Protein AF-A0A6G0VNY7-F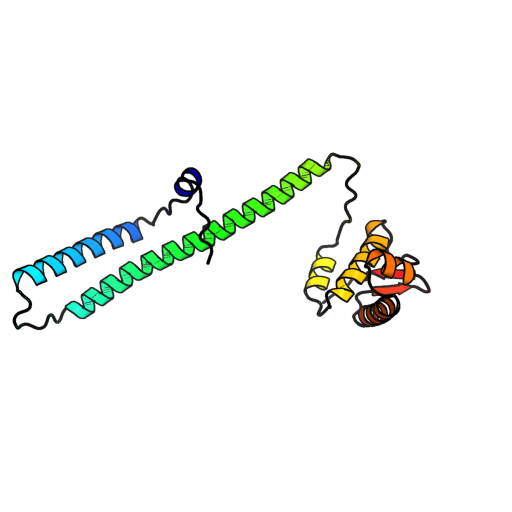1 (afdb_monomer_lite)

Foldseek 3Di:
DDDDDDDPVVVVVLDDPQDPLLVVLVVVLVVLVVVVVVVCVVPVPPDDDPPCVVVNVVSSVVSVVVRVVSVVVSVVVVVVVVVVVVVVVVVVVVVVVVPDPPDQDQDDDPVLVVLVVPDPDDPLLVLLLVQQSCVASSVPHQKDQDDLVNSCVRRVDDSVVSVVSVVVCVVVVQWDDDPNIIGGRPPSDD

Organism: Aphis craccivora (NCBI:txid307492)

Secondary structure (DSSP, 8-state):
-------HHHHHHT-----HHHHHHHHHHHHHHHHHHHHHHHHTT-S---TTHHHHHHHHHHHHHHHHHHHHHHHHHHHHHHHHHHHHHHHHHHHHHTTSTT----PPPHHHHHHHHHS---HHHHHHHHHHHHHTGGGT-SEE---HHHHHHHH---HHHHHHHHHHHHHTTSEEEETTEEEE-S----

Radius of gyration: 31.09 Å; chains: 1; bounding box: 75×42×67 Å

InterPro domains:
  IPR006497 Bacteriophage lambda, Replication protein O, N-terminal [PF04492] (102-189)
  IPR006497 Bacteriophage lambda, Replication protein O, N-terminal [TIGR01610] (102-188)
  IPR036388 Winged helix-like DNA-binding domain superfamily [G3DSA:1.10.10.10] (98-190)
  IPR057872 Derepression protein [PF25738] (8-71)

Structure (mmCIF, N/CA/C/O backbone):
data_AF-A0A6G0VNY7-F1
#
_entry.id   AF-A0A6G0VNY7-F1
#
loop_
_atom_site.group_PDB
_atom_site.id
_atom_site.type_symbol
_atom_site.label_atom_id
_atom_site.label_alt_id
_atom_site.label_comp_id
_atom_site.label_asym_id
_atom_site.label_entity_id
_atom_site.label_seq_id
_atom_site.pdbx_PDB_ins_code
_atom_site.Cartn_x
_atom_site.Cartn_y
_atom_site.Cartn_z
_atom_site.occupancy
_atom_site.B_iso_or_equiv
_atom_site.auth_seq_id
_atom_site.auth_comp_id
_atom_site.auth_asym_id
_atom_site.auth_atom_id
_atom_site.pdbx_PDB_model_num
ATOM 1 N N . MET A 1 1 ? 7.487 0.099 -26.359 1.00 30.59 1 MET A N 1
ATOM 2 C CA . MET A 1 1 ? 8.623 0.805 -25.734 1.00 30.59 1 MET A CA 1
ATOM 3 C C . MET A 1 1 ? 8.512 2.270 -26.134 1.00 30.59 1 MET A C 1
ATOM 5 O O . MET A 1 1 ? 8.585 2.556 -27.319 1.00 30.59 1 MET A O 1
ATOM 9 N N . ARG A 1 2 ? 8.161 3.166 -25.203 1.00 25.05 2 ARG A N 1
ATOM 10 C CA . ARG A 1 2 ? 8.041 4.608 -25.475 1.00 25.05 2 ARG A CA 1
ATOM 11 C C . ARG A 1 2 ? 9.304 5.257 -24.921 1.00 25.05 2 ARG A C 1
ATOM 13 O O . ARG A 1 2 ? 9.465 5.292 -23.708 1.00 25.05 2 ARG A O 1
ATOM 20 N N . ILE A 1 3 ? 10.205 5.687 -25.797 1.00 30.31 3 ILE A N 1
ATOM 21 C CA . ILE A 1 3 ? 11.336 6.519 -25.388 1.00 30.31 3 ILE A CA 1
ATOM 22 C C . ILE A 1 3 ? 10.741 7.898 -25.115 1.00 30.31 3 ILE A C 1
ATOM 24 O O . ILE A 1 3 ? 10.117 8.496 -25.989 1.00 30.31 3 ILE A O 1
ATOM 28 N N . VAL A 1 4 ? 10.818 8.331 -23.861 1.00 38.50 4 VAL A N 1
ATOM 29 C CA . VAL A 1 4 ? 10.380 9.662 -23.447 1.00 38.50 4 VAL A CA 1
ATOM 30 C C . VAL A 1 4 ? 11.555 10.588 -23.733 1.00 38.50 4 VAL A C 1
ATOM 32 O O . VAL A 1 4 ? 12.607 10.443 -23.115 1.00 38.50 4 VAL A O 1
ATOM 35 N N . ASP A 1 5 ? 11.414 11.490 -24.703 1.00 42.12 5 ASP A N 1
ATOM 36 C CA . ASP A 1 5 ? 12.473 12.442 -25.033 1.00 42.12 5 ASP A CA 1
ATOM 37 C C . ASP A 1 5 ? 12.649 13.447 -23.890 1.00 42.12 5 ASP A C 1
ATOM 39 O O . ASP A 1 5 ? 11.879 14.391 -23.715 1.00 42.12 5 ASP A O 1
ATOM 43 N N . ILE A 1 6 ? 13.670 13.202 -23.073 1.00 48.94 6 ILE A N 1
ATOM 44 C CA . ILE A 1 6 ? 14.083 14.074 -21.973 1.00 48.94 6 ILE A CA 1
ATOM 45 C C . ILE A 1 6 ? 14.737 15.347 -22.538 1.00 48.94 6 ILE A C 1
ATOM 47 O O . ILE A 1 6 ? 15.518 15.281 -23.494 1.00 48.94 6 ILE A O 1
ATOM 51 N N . SER A 1 7 ? 14.438 16.505 -21.939 1.00 47.91 7 SER A N 1
ATOM 52 C CA . SER A 1 7 ? 14.952 17.812 -22.382 1.00 47.91 7 SER A CA 1
ATOM 53 C C . SER A 1 7 ? 16.482 17.921 -22.275 1.00 47.91 7 SER A C 1
ATOM 55 O O . SER A 1 7 ? 17.113 17.279 -21.434 1.00 47.91 7 SER A O 1
ATOM 57 N N . SER A 1 8 ? 17.097 18.772 -23.102 1.00 45.66 8 SER A N 1
ATOM 58 C CA . SER A 1 8 ? 18.556 18.968 -23.188 1.00 45.66 8 SER A CA 1
ATOM 59 C C . SER A 1 8 ? 19.206 19.332 -21.845 1.00 45.66 8 SER A C 1
ATOM 61 O O . SER A 1 8 ? 20.283 18.835 -21.535 1.00 45.66 8 SER A O 1
ATOM 63 N N . ALA A 1 9 ? 18.519 20.121 -21.012 1.00 44.41 9 ALA A N 1
ATOM 64 C CA . ALA A 1 9 ? 18.993 20.511 -19.682 1.00 44.41 9 ALA A CA 1
ATOM 65 C C . ALA A 1 9 ? 18.963 19.349 -18.667 1.00 44.41 9 ALA A C 1
ATOM 67 O O . ALA A 1 9 ? 19.799 19.275 -17.769 1.00 44.41 9 ALA A O 1
ATOM 68 N N . GLN A 1 10 ? 18.023 18.406 -18.814 1.00 45.00 10 GLN A N 1
ATOM 69 C CA . GLN A 1 10 ? 17.999 17.179 -18.010 1.00 45.00 10 GLN A CA 1
ATOM 70 C C . GLN A 1 10 ? 19.068 16.190 -18.483 1.00 45.00 10 GLN A C 1
ATOM 72 O O . GLN A 1 10 ? 19.701 15.552 -17.649 1.00 45.00 10 GLN A O 1
ATOM 77 N N . LYS A 1 11 ? 19.335 16.120 -19.794 1.00 44.84 11 LYS A N 1
ATOM 78 C CA . LYS A 1 11 ? 20.448 15.333 -20.356 1.00 44.84 11 LYS A CA 1
ATOM 79 C C . LYS A 1 11 ? 21.817 15.802 -19.846 1.00 44.84 11 LYS A C 1
ATOM 81 O O . LYS A 1 11 ? 22.689 14.974 -19.622 1.00 44.84 11 LYS A O 1
ATOM 86 N N . GLU A 1 12 ? 22.003 17.103 -19.622 1.00 44.25 12 GLU A N 1
ATOM 87 C CA . GLU A 1 12 ? 23.260 17.668 -19.104 1.00 44.25 12 GLU A CA 1
ATOM 88 C C . GLU A 1 12 ? 23.493 17.352 -17.616 1.00 44.25 12 GLU A C 1
ATOM 90 O O . GLU A 1 12 ? 24.624 17.115 -17.200 1.00 44.25 12 GLU A O 1
ATOM 95 N N . LYS A 1 13 ? 22.413 17.271 -16.825 1.00 48.50 13 LYS A N 1
ATOM 96 C CA . LYS A 1 13 ? 22.449 16.923 -15.394 1.00 48.50 13 LYS A CA 1
ATOM 97 C C . LYS A 1 13 ? 22.624 15.418 -15.135 1.00 48.50 13 LYS A C 1
ATOM 99 O O . LYS A 1 13 ? 22.973 15.028 -14.027 1.00 48.50 13 LYS A O 1
ATOM 104 N N . ILE A 1 14 ? 22.368 14.587 -16.147 1.00 48.47 14 ILE A N 1
ATOM 105 C CA . ILE A 1 14 ? 22.451 13.117 -16.114 1.00 48.47 14 ILE A CA 1
ATOM 106 C C . ILE A 1 14 ? 23.609 12.662 -17.021 1.00 48.47 14 ILE A C 1
ATOM 108 O O . ILE A 1 14 ? 23.489 11.717 -17.795 1.00 48.47 14 ILE A O 1
ATOM 112 N N . ARG A 1 15 ? 24.744 13.369 -16.995 1.00 50.81 15 ARG A N 1
ATOM 113 C CA . ARG A 1 15 ? 25.960 12.855 -17.633 1.00 50.81 15 ARG A CA 1
ATOM 114 C C . ARG A 1 15 ? 26.550 11.772 -16.725 1.00 50.81 15 ARG A C 1
ATOM 116 O O . ARG A 1 15 ? 26.881 12.098 -15.588 1.00 50.81 15 ARG A O 1
ATOM 123 N N . PRO A 1 16 ? 26.691 10.516 -17.182 1.00 56.28 16 PRO A N 1
ATOM 124 C CA . PRO A 1 16 ? 27.427 9.520 -16.421 1.00 56.28 16 PRO A CA 1
ATOM 125 C C . PRO A 1 16 ? 28.902 9.933 -16.396 1.00 56.28 16 PRO A C 1
ATOM 127 O O . PRO A 1 16 ? 29.568 9.972 -17.435 1.00 56.28 16 PRO A O 1
ATOM 130 N N . GLU A 1 17 ? 29.409 10.284 -15.218 1.00 60.91 17 GLU A N 1
ATOM 131 C CA . GLU A 1 17 ? 30.847 10.386 -14.989 1.00 60.91 17 GLU A CA 1
ATOM 132 C C . GLU A 1 17 ? 31.378 8.957 -14.855 1.00 60.91 17 GLU A C 1
ATOM 134 O O . GLU A 1 17 ? 31.232 8.314 -13.818 1.00 60.91 17 GLU A O 1
ATOM 139 N N . ILE A 1 18 ? 31.924 8.423 -15.950 1.00 65.00 18 ILE A N 1
ATOM 140 C CA . ILE A 1 18 ? 32.607 7.127 -15.939 1.00 65.00 18 ILE A CA 1
ATOM 141 C C . ILE A 1 18 ? 33.826 7.202 -15.012 1.00 65.00 18 ILE A C 1
ATOM 143 O O . ILE A 1 18 ? 34.561 8.194 -15.033 1.00 65.00 18 ILE A O 1
ATOM 147 N N . SER A 1 19 ? 34.066 6.163 -14.212 1.00 73.12 19 SER A N 1
ATOM 148 C CA . SER A 1 19 ? 35.250 6.088 -13.358 1.00 73.12 19 SER A CA 1
ATOM 149 C C . SER A 1 19 ? 36.528 6.272 -14.170 1.00 73.12 19 SER A C 1
ATOM 151 O O . SER A 1 19 ? 36.642 5.828 -15.316 1.00 73.12 19 SER A O 1
ATOM 153 N N . TYR A 1 20 ? 37.528 6.882 -13.537 1.00 69.44 20 TYR A N 1
ATOM 154 C CA . TYR A 1 20 ? 38.872 7.033 -14.087 1.00 69.44 20 TYR A CA 1
ATOM 155 C C . TYR A 1 20 ? 39.458 5.698 -14.591 1.00 69.44 20 TYR A C 1
ATOM 157 O O . TYR A 1 20 ? 40.106 5.647 -15.639 1.00 69.44 20 TYR A O 1
ATOM 165 N N . GLU A 1 21 ? 39.175 4.600 -13.886 1.00 71.31 21 GLU A N 1
ATOM 166 C CA . GLU A 1 21 ? 39.605 3.248 -14.261 1.00 71.31 21 GLU A CA 1
ATOM 167 C C . GLU A 1 21 ? 38.939 2.781 -15.567 1.00 71.31 21 GLU A C 1
ATOM 169 O O . GLU A 1 21 ? 39.607 2.317 -16.491 1.00 71.31 21 GLU A O 1
ATOM 174 N N . SER A 1 22 ? 37.629 2.985 -15.694 1.00 71.94 22 SER A N 1
ATOM 175 C CA . SER A 1 22 ? 36.862 2.647 -16.899 1.00 71.94 22 SER A CA 1
ATOM 176 C C . SER A 1 22 ? 37.205 3.540 -18.088 1.00 71.94 22 SER A C 1
ATOM 178 O O . SER A 1 22 ? 37.283 3.067 -19.223 1.00 71.94 22 SER A O 1
ATOM 180 N N . HIS A 1 23 ? 37.511 4.813 -17.841 1.00 70.94 23 HIS A N 1
ATOM 181 C CA . HIS A 1 23 ? 38.044 5.720 -18.855 1.00 70.94 23 HIS A CA 1
ATOM 182 C C . HIS A 1 23 ? 39.408 5.248 -19.384 1.00 70.94 23 HIS A C 1
ATOM 184 O O . HIS A 1 23 ? 39.638 5.216 -20.594 1.00 70.94 23 HIS A O 1
ATOM 190 N N . THR A 1 24 ? 40.291 4.796 -18.493 1.00 72.69 24 THR A N 1
ATOM 191 C CA . THR A 1 24 ? 41.604 4.248 -18.864 1.00 72.69 24 THR A CA 1
ATOM 192 C C . THR A 1 24 ? 41.464 2.944 -19.658 1.00 72.69 24 THR A C 1
ATOM 194 O O . THR A 1 24 ? 42.171 2.734 -20.646 1.00 72.69 24 THR A O 1
ATOM 197 N N . ARG A 1 25 ? 40.511 2.082 -19.289 1.00 76.38 25 ARG A N 1
ATOM 198 C CA . ARG A 1 25 ? 40.161 0.860 -20.038 1.00 76.38 25 ARG A CA 1
ATOM 199 C C . ARG A 1 25 ? 39.645 1.163 -21.444 1.00 76.38 25 ARG A C 1
ATOM 201 O O . ARG A 1 25 ? 40.107 0.533 -22.390 1.00 76.38 25 ARG A O 1
ATOM 208 N N . LEU A 1 26 ? 38.789 2.176 -21.610 1.00 74.69 26 LEU A N 1
ATOM 209 C CA . LEU A 1 26 ? 38.321 2.630 -22.929 1.00 74.69 26 LEU A CA 1
ATOM 210 C C . LEU A 1 26 ? 39.472 3.072 -23.833 1.00 74.69 26 LEU A C 1
ATOM 212 O O . LEU A 1 26 ? 39.552 2.636 -24.980 1.00 74.69 26 LEU A O 1
ATOM 216 N N . ILE A 1 27 ? 40.385 3.899 -23.318 1.00 75.56 27 ILE A N 1
ATOM 217 C CA . ILE A 1 27 ? 41.545 4.379 -24.084 1.00 75.56 27 ILE A CA 1
ATOM 218 C C . ILE A 1 27 ? 42.414 3.201 -24.546 1.00 75.56 27 ILE A C 1
ATOM 220 O O . ILE A 1 27 ? 42.834 3.153 -25.703 1.00 75.56 27 ILE A O 1
ATOM 224 N N . ARG A 1 28 ? 42.653 2.219 -23.668 1.00 77.50 28 ARG A N 1
ATOM 225 C CA . ARG A 1 28 ? 43.434 1.020 -24.007 1.00 77.50 28 ARG A CA 1
ATOM 226 C C . ARG A 1 28 ? 42.725 0.146 -25.038 1.00 77.50 28 ARG A C 1
ATOM 228 O O . ARG A 1 28 ? 43.356 -0.250 -26.014 1.00 77.50 28 ARG A O 1
ATOM 235 N N . ALA A 1 29 ? 41.426 -0.100 -24.872 1.00 78.56 29 ALA A N 1
ATOM 236 C CA . ALA A 1 29 ? 40.630 -0.864 -25.829 1.00 78.56 29 ALA A CA 1
ATOM 237 C C . ALA A 1 29 ? 40.633 -0.215 -27.224 1.00 78.56 29 ALA A C 1
ATOM 239 O O . ALA A 1 29 ? 40.796 -0.907 -28.230 1.00 78.56 29 ALA A O 1
ATOM 240 N N . MET A 1 30 ? 40.538 1.118 -27.289 1.00 76.00 30 MET A N 1
ATOM 241 C CA . MET A 1 30 ? 40.643 1.876 -28.540 1.00 76.00 30 MET A CA 1
ATOM 242 C C . MET A 1 30 ? 42.019 1.731 -29.199 1.00 76.00 30 MET A C 1
ATOM 244 O O . MET A 1 30 ? 42.094 1.519 -30.409 1.00 76.00 30 MET A O 1
ATOM 248 N N . ALA A 1 31 ? 43.102 1.812 -28.423 1.00 79.06 31 ALA A N 1
ATOM 249 C CA . ALA A 1 31 ? 44.456 1.643 -28.945 1.00 79.06 31 ALA A CA 1
ATOM 250 C C . ALA A 1 31 ? 44.670 0.231 -29.516 1.00 79.06 31 ALA A C 1
ATOM 252 O O . ALA A 1 31 ? 45.156 0.083 -30.636 1.00 79.06 31 ALA A O 1
ATOM 253 N N . VAL A 1 32 ? 44.249 -0.805 -28.785 1.00 79.94 32 VAL A N 1
ATOM 254 C CA . VAL A 1 32 ? 44.355 -2.210 -29.213 1.00 79.94 32 VAL A CA 1
ATOM 255 C C . VAL A 1 32 ? 43.542 -2.469 -30.485 1.00 79.94 32 VAL A C 1
ATOM 257 O O . VAL A 1 32 ? 44.054 -3.083 -31.419 1.00 79.94 32 VAL A O 1
ATOM 260 N N . ALA A 1 33 ? 42.314 -1.951 -30.570 1.00 79.31 33 ALA A N 1
ATOM 261 C CA . ALA A 1 33 ? 41.500 -2.051 -31.782 1.00 79.31 33 ALA A CA 1
ATOM 262 C C . ALA A 1 33 ? 42.165 -1.360 -32.991 1.00 79.31 33 ALA A C 1
ATOM 264 O O . ALA A 1 33 ? 42.129 -1.895 -34.100 1.00 79.31 33 ALA A O 1
ATOM 265 N N . GLY A 1 34 ? 42.819 -0.213 -32.773 1.00 79.56 34 GLY A N 1
ATOM 266 C CA . GLY A 1 34 ? 43.603 0.487 -33.795 1.00 79.56 34 GLY A CA 1
ATOM 267 C C . GLY A 1 34 ? 44.793 -0.334 -34.300 1.00 79.56 34 GLY A C 1
ATOM 268 O O . GLY A 1 34 ? 44.963 -0.482 -35.509 1.00 79.56 34 GLY A O 1
ATOM 269 N N . TYR A 1 35 ? 45.559 -0.948 -33.395 1.00 79.81 35 TYR A N 1
ATOM 270 C CA . TYR A 1 35 ? 46.674 -1.826 -33.767 1.00 79.81 35 TYR A CA 1
ATOM 271 C C . TYR A 1 35 ? 46.221 -3.053 -34.562 1.00 79.81 35 TYR A C 1
ATOM 273 O O . TYR A 1 35 ? 46.867 -3.418 -35.544 1.00 79.81 35 TYR A O 1
ATOM 281 N N . ILE A 1 36 ? 45.098 -3.669 -34.178 1.00 77.50 36 ILE A N 1
ATOM 282 C CA . ILE A 1 36 ? 44.506 -4.788 -34.925 1.00 77.50 36 ILE A CA 1
ATOM 283 C C . ILE A 1 36 ? 44.141 -4.339 -36.345 1.00 77.50 36 ILE A C 1
ATOM 285 O O . ILE A 1 36 ? 44.482 -5.019 -37.311 1.00 77.50 36 ILE A O 1
ATOM 289 N N . TYR A 1 37 ? 43.496 -3.179 -36.488 1.00 78.75 37 TYR A N 1
ATOM 290 C CA . TYR A 1 37 ? 43.098 -2.634 -37.787 1.00 78.75 37 TYR A CA 1
ATOM 291 C C . TYR A 1 37 ? 44.299 -2.334 -38.699 1.00 78.75 37 TYR A C 1
ATOM 293 O O . TYR A 1 37 ? 44.298 -2.713 -39.872 1.00 78.75 37 TYR A O 1
ATOM 301 N N . GLU A 1 38 ? 45.352 -1.706 -38.170 1.00 80.12 38 GLU A N 1
ATOM 302 C CA . GLU A 1 38 ? 46.587 -1.444 -38.920 1.00 80.12 38 GLU A CA 1
ATOM 303 C C . GLU A 1 38 ? 47.295 -2.735 -39.340 1.00 80.12 38 GLU A C 1
ATOM 305 O O . GLU A 1 38 ? 47.766 -2.846 -40.474 1.00 80.12 38 GLU A O 1
ATOM 310 N N . HIS A 1 39 ? 47.344 -3.725 -38.447 1.00 74.94 39 HIS A N 1
ATOM 311 C CA . HIS A 1 39 ? 47.961 -5.017 -38.722 1.00 74.94 39 HIS A CA 1
ATOM 312 C C . HIS A 1 39 ? 47.216 -5.779 -39.829 1.00 74.94 39 HIS A C 1
ATOM 314 O O . HIS A 1 39 ? 47.848 -6.284 -40.760 1.00 74.94 39 HIS A O 1
ATOM 320 N N . ILE A 1 40 ? 45.879 -5.788 -39.783 1.00 75.75 40 ILE A N 1
ATOM 321 C CA . ILE A 1 40 ? 45.021 -6.379 -40.821 1.00 75.75 40 ILE A CA 1
ATOM 322 C C . ILE A 1 40 ? 45.231 -5.676 -42.170 1.00 75.75 40 ILE A C 1
ATOM 324 O O . ILE A 1 40 ? 45.445 -6.342 -43.182 1.00 75.75 40 ILE A O 1
ATOM 328 N N . ASN A 1 41 ? 45.243 -4.339 -42.191 1.00 76.94 41 ASN A N 1
ATOM 329 C CA . ASN A 1 41 ? 45.422 -3.565 -43.424 1.00 76.94 41 ASN A CA 1
ATOM 330 C C . ASN A 1 41 ? 46.806 -3.732 -44.064 1.00 76.94 41 ASN A C 1
ATOM 332 O O . ASN A 1 41 ? 46.935 -3.617 -45.280 1.00 76.94 41 ASN A O 1
ATOM 336 N N . LYS A 1 42 ? 47.848 -3.976 -43.264 1.00 76.62 42 LYS A N 1
ATOM 337 C CA . LYS A 1 42 ? 49.229 -4.093 -43.753 1.00 76.62 42 LYS A CA 1
ATOM 338 C C . LYS A 1 42 ? 49.558 -5.472 -44.330 1.00 76.62 42 LYS A C 1
ATOM 340 O O . LYS A 1 42 ? 50.449 -5.568 -45.171 1.00 76.62 42 LYS A O 1
ATOM 345 N N . HIS A 1 43 ? 48.871 -6.522 -43.879 1.00 69.44 43 HIS A N 1
ATOM 346 C CA . HIS A 1 43 ? 49.221 -7.913 -44.191 1.00 69.44 43 HIS A CA 1
ATOM 347 C C . HIS A 1 43 ? 48.138 -8.686 -44.970 1.00 69.44 43 HIS A C 1
ATOM 349 O O . HIS A 1 43 ? 48.310 -9.878 -45.212 1.00 69.44 43 HIS A O 1
ATOM 355 N N . SER A 1 44 ? 47.039 -8.034 -45.378 1.00 61.19 44 SER A N 1
ATOM 356 C CA . SER A 1 44 ? 45.952 -8.581 -46.224 1.00 61.19 44 SER A CA 1
ATOM 357 C C . SER A 1 44 ? 45.376 -9.943 -45.795 1.00 61.19 44 SER A C 1
ATOM 359 O O . SER A 1 44 ? 44.705 -10.601 -46.585 1.00 61.19 44 SER A O 1
ATOM 361 N N . CYS A 1 45 ? 45.601 -10.372 -44.549 1.00 58.16 45 CYS A N 1
ATOM 362 C CA . CYS A 1 45 ? 45.213 -11.687 -44.028 1.00 58.16 45 CYS A CA 1
ATOM 363 C C . CYS A 1 45 ? 45.691 -12.885 -44.880 1.00 58.16 45 CYS A C 1
ATOM 365 O O . CYS A 1 45 ? 45.093 -13.960 -44.806 1.00 58.16 45 CYS A O 1
ATOM 367 N N . GLU A 1 46 ? 46.753 -12.741 -45.679 1.00 54.75 46 GLU A N 1
ATOM 368 C CA . GLU A 1 46 ? 47.276 -13.857 -46.467 1.00 54.75 46 GLU A CA 1
ATOM 369 C C . GLU A 1 46 ? 48.241 -14.706 -45.618 1.00 54.75 46 GLU A C 1
ATOM 371 O O . GLU A 1 46 ? 49.408 -14.385 -45.421 1.00 54.75 46 GLU A O 1
ATOM 376 N N . HIS A 1 47 ? 47.701 -15.836 -45.150 1.00 53.72 47 HIS A N 1
ATOM 377 C CA . HIS A 1 47 ? 48.385 -17.089 -44.802 1.00 53.72 47 HIS A CA 1
ATOM 378 C C . HIS A 1 47 ? 49.040 -17.338 -43.429 1.00 53.72 47 HIS A C 1
ATOM 380 O O . HIS A 1 47 ? 49.483 -18.471 -43.231 1.00 53.72 47 HIS A O 1
ATOM 386 N N . GLU A 1 48 ? 48.997 -16.440 -42.438 1.00 57.66 48 GLU A N 1
ATOM 387 C CA . GLU A 1 48 ? 49.406 -16.802 -41.062 1.00 57.66 48 GLU A CA 1
ATOM 388 C C . GLU A 1 48 ? 48.257 -16.687 -40.038 1.00 57.66 48 GLU A C 1
ATOM 390 O O . GLU A 1 48 ? 47.652 -15.620 -39.902 1.00 57.66 48 GLU A O 1
ATOM 395 N N . PRO A 1 49 ? 47.916 -17.776 -39.311 1.00 61.28 49 PRO A N 1
ATOM 396 C CA . PRO A 1 49 ? 46.891 -17.734 -38.273 1.00 61.28 49 PRO A CA 1
ATOM 397 C C . PRO A 1 49 ? 47.369 -16.844 -37.126 1.00 61.28 49 PRO A C 1
ATOM 399 O O . PRO A 1 49 ? 48.465 -17.050 -36.620 1.00 61.28 49 PRO A O 1
ATOM 402 N N . MET A 1 50 ? 46.546 -15.879 -36.701 1.00 66.75 50 MET A N 1
ATOM 403 C CA . MET A 1 50 ? 46.853 -14.967 -35.591 1.00 66.75 50 MET A CA 1
ATOM 404 C C . MET A 1 50 ? 46.575 -15.666 -34.247 1.00 66.75 50 MET A C 1
ATOM 406 O O . MET A 1 50 ? 45.428 -15.662 -33.792 1.00 66.75 50 MET A O 1
ATOM 410 N N . PRO A 1 51 ? 47.573 -16.276 -33.577 1.00 68.12 51 PRO A N 1
ATOM 411 C CA . PRO A 1 51 ? 47.333 -17.163 -32.435 1.00 68.12 51 PRO A CA 1
ATOM 412 C C . PRO A 1 51 ? 46.976 -16.374 -31.170 1.00 68.12 51 PRO A C 1
ATOM 414 O O . PRO A 1 51 ? 46.308 -16.886 -30.282 1.00 68.12 51 PRO A O 1
ATOM 417 N N . TRP A 1 52 ? 47.405 -15.112 -31.119 1.00 72.06 52 TRP A N 1
ATOM 418 C CA . TRP A 1 52 ? 47.153 -14.149 -30.050 1.00 72.06 52 TRP A CA 1
ATOM 419 C C . TRP A 1 52 ? 45.770 -13.484 -30.152 1.00 72.06 52 TRP A C 1
ATOM 421 O O . TRP A 1 52 ? 45.330 -12.829 -29.212 1.00 72.06 52 TRP A O 1
ATOM 431 N N . LEU A 1 53 ? 45.067 -13.622 -31.284 1.00 73.44 53 LEU A N 1
ATOM 432 C CA . LEU A 1 53 ? 43.808 -12.914 -31.534 1.00 73.44 53 LEU A CA 1
ATOM 433 C C . LEU A 1 53 ? 42.685 -13.296 -30.550 1.00 73.44 53 LEU A C 1
ATOM 435 O O . LEU A 1 53 ? 42.018 -12.381 -30.071 1.00 73.44 53 LEU A O 1
ATOM 439 N N . PRO A 1 54 ? 42.474 -14.579 -30.190 1.00 75.94 54 PRO A N 1
ATOM 440 C CA . PRO A 1 54 ? 41.457 -14.948 -29.204 1.00 75.94 54 PRO A CA 1
ATOM 441 C C . PRO A 1 54 ? 41.699 -14.309 -27.831 1.00 75.94 54 PRO A C 1
ATOM 443 O O . PRO A 1 54 ? 40.776 -13.737 -27.262 1.00 75.94 54 PRO A O 1
ATOM 446 N N . GLU A 1 55 ? 42.944 -14.317 -27.346 1.00 74.56 55 GLU A N 1
ATOM 447 C CA . GLU A 1 55 ? 43.309 -13.726 -26.050 1.00 74.56 55 GLU A CA 1
ATOM 448 C C . GLU A 1 55 ? 43.108 -12.205 -26.036 1.00 74.56 55 GLU A C 1
ATOM 450 O O . GLU A 1 55 ? 42.601 -11.647 -25.063 1.00 74.56 55 GLU A O 1
ATOM 455 N N . ILE A 1 56 ? 43.438 -11.520 -27.138 1.00 76.12 56 ILE A N 1
ATOM 456 C CA . ILE A 1 56 ? 43.210 -10.074 -27.262 1.00 76.12 56 ILE A CA 1
ATOM 457 C C . ILE A 1 56 ? 41.713 -9.743 -27.338 1.00 76.12 56 ILE A C 1
ATOM 459 O O . ILE A 1 56 ? 41.269 -8.750 -26.760 1.00 76.12 56 ILE A O 1
ATOM 463 N N . ILE A 1 57 ? 40.916 -10.563 -28.025 1.00 75.06 57 ILE A N 1
ATOM 464 C CA . ILE A 1 57 ? 39.462 -10.380 -28.102 1.00 75.06 57 ILE A CA 1
ATOM 465 C C . ILE A 1 57 ? 38.801 -10.631 -26.744 1.00 75.06 57 ILE A C 1
ATOM 467 O O . ILE A 1 57 ? 37.889 -9.887 -26.378 1.00 75.06 57 ILE A O 1
ATOM 471 N N . ASP A 1 58 ? 39.265 -11.616 -25.978 1.00 76.06 58 ASP A N 1
ATOM 472 C CA . ASP A 1 58 ? 38.781 -11.856 -24.617 1.00 76.06 58 ASP A CA 1
ATOM 473 C C . ASP A 1 58 ? 39.162 -10.712 -23.670 1.00 76.06 58 ASP A C 1
ATOM 475 O O . ASP A 1 58 ? 38.316 -10.240 -22.910 1.00 76.06 58 ASP A O 1
ATOM 479 N N . TYR A 1 59 ? 40.373 -10.166 -23.803 1.00 74.94 59 TYR A N 1
ATOM 480 C CA . TYR A 1 59 ? 40.801 -8.980 -23.060 1.00 74.94 59 TYR A CA 1
ATOM 481 C C . TYR A 1 59 ? 39.932 -7.748 -23.362 1.00 74.94 59 TYR A C 1
ATOM 483 O O . TYR A 1 59 ? 39.457 -7.066 -22.452 1.00 74.94 59 TYR A O 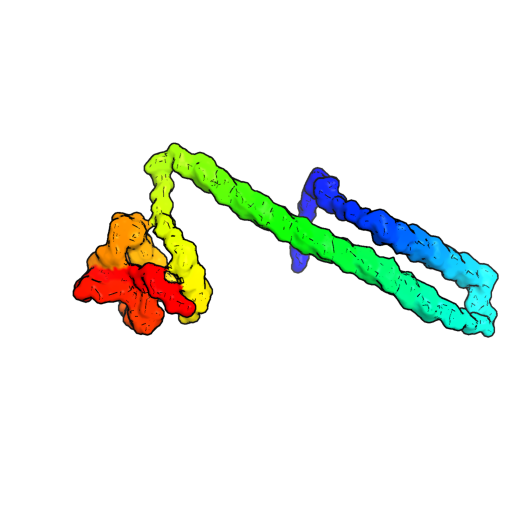1
ATOM 491 N N . LEU A 1 60 ? 39.666 -7.480 -24.646 1.00 74.94 60 LEU A N 1
ATOM 492 C CA . LEU A 1 60 ? 38.773 -6.400 -25.076 1.00 74.94 60 LEU A CA 1
ATOM 493 C C . LEU A 1 60 ? 37.344 -6.612 -24.571 1.00 74.94 60 LEU A C 1
ATOM 495 O O . LEU A 1 60 ? 36.700 -5.664 -24.121 1.00 74.94 60 LEU A O 1
ATOM 499 N N . ARG A 1 61 ? 36.844 -7.850 -24.628 1.00 76.00 61 ARG A N 1
ATOM 500 C CA . ARG A 1 61 ? 35.518 -8.215 -24.123 1.00 76.00 61 ARG A CA 1
ATOM 501 C C . ARG A 1 61 ? 35.404 -7.923 -22.633 1.00 76.00 61 ARG A C 1
ATOM 503 O O . ARG A 1 61 ? 34.371 -7.406 -22.207 1.00 76.00 61 ARG A O 1
ATOM 510 N N . GLU A 1 62 ? 36.423 -8.250 -21.850 1.00 77.06 62 GLU A N 1
ATOM 511 C CA . GLU A 1 62 ? 36.423 -8.045 -20.403 1.00 77.06 62 G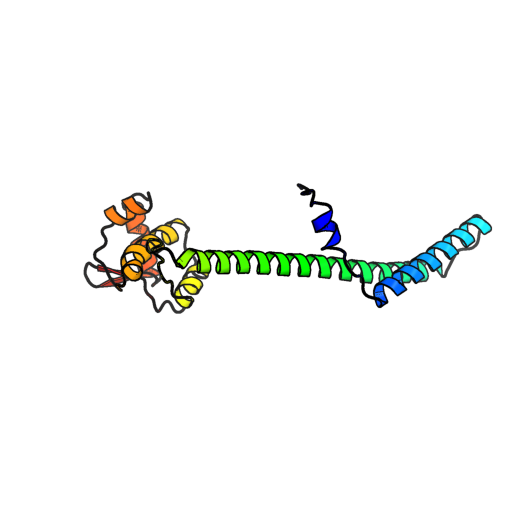LU A CA 1
ATOM 512 C C . GLU A 1 62 ? 36.476 -6.558 -20.034 1.00 77.06 62 GLU A C 1
ATOM 514 O O . GLU A 1 62 ? 35.634 -6.096 -19.258 1.00 77.06 62 GLU A O 1
ATOM 519 N N . ASP A 1 63 ? 37.357 -5.784 -20.675 1.00 73.94 63 ASP A N 1
ATOM 520 C CA . ASP A 1 63 ? 37.435 -4.331 -20.476 1.00 73.94 63 ASP A CA 1
ATOM 521 C C . ASP A 1 63 ? 36.103 -3.649 -20.835 1.00 73.94 63 ASP A C 1
ATOM 523 O O . ASP A 1 63 ? 35.577 -2.865 -20.041 1.00 73.94 63 ASP A O 1
ATOM 527 N N . ILE A 1 64 ? 35.496 -4.015 -21.971 1.00 75.44 64 ILE A N 1
ATOM 528 C CA . ILE A 1 64 ? 34.184 -3.509 -22.406 1.00 75.44 64 ILE A CA 1
ATOM 529 C C . ILE A 1 64 ? 33.071 -3.922 -21.428 1.00 75.44 64 ILE A C 1
ATOM 531 O O . ILE A 1 64 ? 32.221 -3.104 -21.074 1.00 75.44 64 ILE A O 1
ATOM 535 N N . SER A 1 65 ? 33.077 -5.166 -20.944 1.00 75.12 65 SER A N 1
ATOM 536 C CA . SER A 1 65 ? 32.053 -5.679 -20.020 1.00 75.12 65 SER A CA 1
ATOM 537 C C . SER A 1 65 ? 32.064 -4.961 -18.670 1.00 75.12 65 SER A C 1
ATOM 539 O O . SER A 1 65 ? 31.003 -4.740 -18.084 1.00 75.12 65 SER A O 1
ATOM 541 N N . CYS A 1 66 ? 33.241 -4.582 -18.164 1.00 71.44 66 CYS A N 1
ATOM 542 C CA . CYS A 1 66 ? 33.360 -3.786 -16.941 1.00 71.44 66 CYS A CA 1
ATOM 543 C C . CYS A 1 66 ? 32.722 -2.400 -17.095 1.00 71.44 66 CYS A C 1
ATOM 545 O O . CYS A 1 66 ? 31.991 -1.971 -16.205 1.00 71.44 66 CYS A O 1
ATOM 547 N N . ILE A 1 67 ? 32.937 -1.747 -18.238 1.00 72.25 67 ILE A N 1
ATOM 548 C CA . ILE A 1 67 ? 32.377 -0.421 -18.526 1.00 72.25 67 ILE A CA 1
ATOM 549 C C . ILE A 1 67 ? 30.847 -0.490 -18.626 1.00 72.25 67 ILE A C 1
ATOM 551 O O . ILE A 1 67 ? 30.159 0.342 -18.039 1.00 72.25 67 ILE A O 1
ATOM 555 N N . PHE A 1 68 ? 30.300 -1.507 -19.303 1.00 69.94 68 PHE A N 1
ATOM 556 C CA . PHE A 1 68 ? 28.847 -1.709 -19.377 1.00 69.94 68 PHE A CA 1
ATOM 557 C C . PHE A 1 68 ? 28.213 -1.909 -17.997 1.00 69.94 68 PHE A C 1
ATOM 559 O O . PHE A 1 68 ? 27.212 -1.270 -17.689 1.00 69.94 68 PHE A O 1
ATOM 566 N N . LYS A 1 69 ? 28.826 -2.726 -17.130 1.00 73.19 69 LYS A N 1
ATOM 567 C CA . LYS A 1 69 ? 28.328 -2.931 -15.759 1.00 73.19 69 LYS A CA 1
ATOM 568 C C . LYS A 1 69 ? 28.305 -1.642 -14.943 1.00 73.19 69 LYS A C 1
ATOM 570 O O . LYS A 1 69 ? 27.389 -1.445 -14.151 1.00 73.19 69 LYS A O 1
ATOM 575 N N . GLU A 1 70 ? 29.308 -0.785 -15.107 1.00 70.62 70 GLU A N 1
ATOM 576 C CA . GLU A 1 70 ? 29.364 0.492 -14.397 1.00 70.62 70 GLU A CA 1
ATOM 577 C C . GLU A 1 70 ? 28.269 1.454 -14.879 1.00 70.62 70 GLU A C 1
ATOM 579 O O . GLU A 1 70 ? 27.614 2.100 -14.062 1.00 70.62 70 GLU A O 1
ATOM 584 N N . ILE A 1 71 ? 28.004 1.486 -16.188 1.00 68.56 71 ILE A N 1
ATOM 585 C CA . ILE A 1 71 ? 26.904 2.260 -16.778 1.00 68.56 71 ILE A CA 1
ATOM 586 C C . ILE A 1 71 ? 25.542 1.755 -16.267 1.00 68.56 71 ILE A C 1
ATOM 588 O O . ILE A 1 71 ? 24.735 2.560 -15.800 1.00 68.56 71 ILE A O 1
ATOM 592 N N . ASP A 1 72 ? 25.308 0.439 -16.260 1.00 67.94 72 ASP A N 1
ATOM 593 C CA . ASP A 1 72 ? 24.055 -0.169 -15.779 1.00 67.94 72 ASP A CA 1
ATOM 594 C C . ASP A 1 72 ? 23.806 0.103 -14.280 1.00 67.94 72 ASP A C 1
ATOM 596 O O . ASP A 1 72 ? 22.672 0.336 -13.834 1.00 67.94 72 ASP A O 1
ATOM 600 N N . GLN A 1 73 ? 24.873 0.090 -13.475 1.00 69.19 73 GLN A N 1
ATOM 601 C CA . GLN A 1 73 ? 24.810 0.436 -12.053 1.00 69.19 73 GLN A CA 1
ATOM 602 C C . GLN A 1 73 ? 24.458 1.911 -11.848 1.00 69.19 73 GLN A C 1
ATOM 604 O O . GLN A 1 73 ? 23.625 2.225 -10.993 1.00 69.19 73 GLN A O 1
ATOM 609 N N . TRP A 1 74 ? 25.035 2.807 -12.650 1.00 63.88 74 TRP A N 1
ATOM 610 C CA . TRP A 1 74 ? 24.695 4.228 -12.644 1.00 63.88 74 TRP A CA 1
ATOM 611 C C . TRP A 1 74 ? 23.229 4.472 -13.015 1.00 63.88 74 TRP A C 1
ATOM 613 O O . TRP A 1 74 ? 22.547 5.204 -12.296 1.00 63.88 74 TRP A O 1
ATOM 623 N N . GLU A 1 75 ? 22.705 3.833 -14.064 1.00 59.97 75 GLU A N 1
ATOM 624 C CA . GLU A 1 75 ? 21.289 3.961 -14.444 1.00 59.97 75 GLU A CA 1
ATOM 625 C C . GLU A 1 75 ? 20.351 3.512 -13.316 1.00 59.97 75 GLU A C 1
ATOM 627 O O . GLU A 1 75 ? 19.388 4.208 -12.978 1.00 59.97 75 GLU A O 1
ATOM 632 N N . SER A 1 76 ? 20.677 2.396 -12.661 1.00 58.44 76 SER A N 1
ATOM 633 C CA . SER A 1 76 ? 19.911 1.876 -11.523 1.00 58.44 76 SER A CA 1
ATOM 634 C C . SER A 1 76 ? 19.941 2.826 -10.317 1.00 58.44 76 SER A C 1
ATOM 636 O O . SER A 1 76 ? 18.917 3.058 -9.661 1.00 58.44 76 SER A O 1
ATOM 638 N N . HIS A 1 77 ? 21.103 3.417 -10.025 1.00 61.50 77 HIS A N 1
ATOM 639 C CA . HIS A 1 77 ? 21.283 4.326 -8.892 1.00 61.50 77 HIS A CA 1
ATOM 640 C C . HIS A 1 77 ? 20.620 5.691 -9.133 1.00 61.50 77 HIS A C 1
ATOM 642 O O . HIS A 1 77 ? 19.940 6.217 -8.250 1.00 61.50 77 HIS A O 1
ATOM 648 N N . VAL A 1 78 ? 20.728 6.236 -10.349 1.00 62.12 78 VAL A N 1
ATOM 649 C CA . VAL A 1 78 ? 20.045 7.471 -10.763 1.00 62.12 78 VAL A CA 1
ATOM 650 C C . VAL A 1 78 ? 18.529 7.285 -10.712 1.00 62.12 78 VAL A C 1
ATOM 652 O O . VAL A 1 78 ? 17.840 8.121 -10.130 1.00 62.12 78 VAL A O 1
ATOM 655 N N . MET A 1 79 ? 17.999 6.171 -11.226 1.00 53.47 79 MET A N 1
ATOM 656 C CA . MET A 1 79 ? 16.563 5.877 -11.154 1.00 53.47 79 MET A CA 1
ATOM 657 C C . MET A 1 79 ? 16.062 5.772 -9.713 1.00 53.47 79 MET A C 1
ATOM 659 O O . MET A 1 79 ? 14.999 6.307 -9.399 1.00 53.47 79 MET A O 1
ATOM 663 N N . THR A 1 80 ? 16.836 5.159 -8.817 1.00 55.31 80 THR A N 1
ATOM 664 C CA . THR A 1 80 ? 16.494 5.057 -7.390 1.00 55.31 80 THR A CA 1
ATOM 665 C C . THR A 1 80 ? 16.512 6.429 -6.709 1.00 55.31 80 THR A C 1
ATOM 667 O O . THR A 1 80 ? 15.546 6.791 -6.039 1.00 55.31 80 THR A O 1
ATOM 670 N N . ASN A 1 81 ? 17.552 7.237 -6.931 1.00 61.09 81 ASN A N 1
ATOM 671 C CA . ASN A 1 81 ? 17.702 8.553 -6.302 1.00 61.09 81 ASN A CA 1
ATOM 672 C C . ASN A 1 81 ? 16.689 9.582 -6.822 1.00 61.09 81 ASN A C 1
ATOM 674 O O . ASN A 1 81 ? 16.154 10.362 -6.036 1.00 61.09 81 ASN A O 1
ATOM 678 N N . VAL A 1 82 ? 16.376 9.567 -8.122 1.00 61.50 82 VAL A N 1
ATOM 679 C CA . VAL A 1 82 ? 15.328 10.416 -8.715 1.00 61.50 82 VAL A CA 1
ATOM 680 C C . VAL A 1 82 ? 13.954 10.021 -8.177 1.00 61.50 82 VAL A C 1
ATOM 682 O O . VAL A 1 82 ? 13.158 10.890 -7.826 1.00 61.50 82 VAL A O 1
ATOM 685 N N . THR A 1 83 ? 13.694 8.720 -8.050 1.00 52.12 83 THR A N 1
ATOM 686 C CA . THR A 1 83 ? 12.440 8.200 -7.492 1.00 52.12 83 THR A CA 1
ATOM 687 C C . THR A 1 83 ? 12.300 8.564 -6.012 1.00 52.12 83 THR A C 1
ATOM 689 O O . THR A 1 83 ? 11.258 9.068 -5.600 1.00 52.12 83 THR A O 1
ATOM 692 N N . TYR A 1 84 ? 13.361 8.403 -5.217 1.00 57.12 84 TYR A N 1
ATOM 693 C CA . TYR A 1 84 ? 13.377 8.781 -3.802 1.00 57.12 84 TYR A CA 1
ATOM 694 C C . TYR A 1 84 ? 13.213 10.293 -3.603 1.00 57.12 84 TYR A C 1
ATOM 696 O O . TYR A 1 84 ? 12.427 10.720 -2.762 1.00 57.12 84 TYR A O 1
ATOM 704 N N . ALA A 1 85 ? 13.890 11.116 -4.409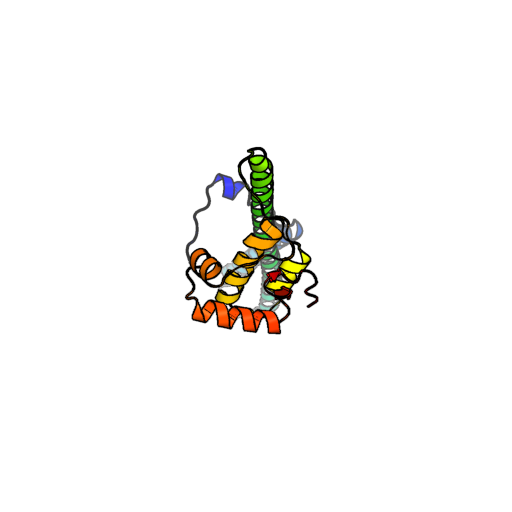 1.00 57.91 85 ALA A N 1
ATOM 705 C CA . ALA A 1 85 ? 13.738 12.569 -4.369 1.00 57.91 85 ALA A CA 1
ATOM 706 C C . ALA A 1 85 ? 12.324 13.020 -4.773 1.00 57.91 85 ALA A C 1
ATOM 708 O O . ALA A 1 85 ? 11.798 13.952 -4.173 1.00 57.91 85 ALA A O 1
ATOM 709 N N . TYR A 1 86 ? 11.695 12.344 -5.741 1.00 55.16 86 TYR A N 1
ATOM 710 C CA . TYR A 1 86 ? 10.311 12.598 -6.152 1.00 55.16 86 TYR A CA 1
ATOM 711 C C . TYR A 1 86 ? 9.295 12.242 -5.058 1.00 55.16 86 TYR A C 1
ATOM 713 O O . TYR A 1 86 ? 8.353 12.996 -4.819 1.00 55.16 86 TYR A O 1
ATOM 721 N N . PHE A 1 87 ? 9.477 11.109 -4.373 1.00 54.75 87 PHE A N 1
ATOM 722 C CA . PHE A 1 87 ? 8.621 10.742 -3.242 1.00 54.75 87 PHE A CA 1
ATOM 723 C C . PHE A 1 87 ? 8.828 11.678 -2.049 1.00 54.75 87 PHE A C 1
ATOM 725 O O . PHE A 1 87 ? 7.857 12.168 -1.482 1.00 54.75 87 PHE A O 1
ATOM 732 N N . LYS A 1 88 ? 10.080 12.023 -1.735 1.00 61.09 88 LYS A N 1
ATOM 733 C CA . LYS A 1 88 ? 10.405 12.958 -0.656 1.00 61.09 88 LYS A CA 1
ATOM 734 C C . LYS A 1 88 ? 9.843 14.360 -0.909 1.00 61.09 88 LYS A C 1
ATOM 736 O O . LYS A 1 88 ? 9.291 14.957 0.007 1.00 61.09 88 LYS A O 1
ATOM 741 N N . SER A 1 89 ? 9.926 14.874 -2.139 1.00 56.91 89 SER A N 1
ATOM 742 C CA . SER A 1 89 ? 9.357 16.185 -2.470 1.00 56.91 89 SER A CA 1
ATOM 743 C C . SER A 1 89 ? 7.830 16.184 -2.422 1.00 56.91 89 SER A C 1
ATOM 745 O O . SER A 1 89 ? 7.248 17.173 -1.996 1.00 56.91 89 SER A O 1
ATOM 747 N N . LYS A 1 90 ? 7.176 15.077 -2.794 1.00 53.16 90 LYS A N 1
ATOM 748 C CA . LYS A 1 90 ? 5.729 14.885 -2.616 1.00 53.16 90 LYS A CA 1
ATOM 749 C C . LYS A 1 90 ? 5.333 14.893 -1.140 1.00 53.16 90 LYS A C 1
ATOM 751 O O . LYS A 1 90 ? 4.348 15.541 -0.801 1.00 53.16 90 LYS A O 1
ATOM 756 N N . ASP A 1 91 ? 6.093 14.223 -0.278 1.00 54.94 91 ASP A N 1
ATOM 757 C CA . ASP A 1 91 ? 5.841 14.195 1.167 1.00 54.94 91 ASP A CA 1
ATOM 758 C C . ASP A 1 91 ? 6.083 15.570 1.819 1.00 54.94 91 ASP A C 1
ATOM 760 O O . ASP A 1 91 ? 5.291 16.005 2.652 1.00 54.94 91 ASP A O 1
ATOM 764 N N . GLU A 1 92 ? 7.123 16.299 1.399 1.00 53.91 92 GLU A N 1
ATOM 765 C CA . GLU A 1 92 ? 7.415 17.669 1.853 1.00 53.91 92 GLU A CA 1
ATOM 766 C C . GLU A 1 92 ? 6.384 18.693 1.337 1.00 53.91 92 GLU A C 1
ATOM 768 O O . GLU A 1 92 ? 5.953 19.570 2.087 1.00 53.91 92 GLU A O 1
ATOM 773 N N . GLU A 1 93 ? 5.929 18.565 0.086 1.00 54.75 93 GLU A N 1
ATOM 774 C CA . GLU A 1 93 ? 4.852 19.375 -0.501 1.00 54.75 93 GLU A CA 1
ATOM 775 C C . GLU A 1 93 ? 3.515 19.103 0.207 1.00 54.75 93 GLU A C 1
ATOM 777 O O . GLU A 1 93 ? 2.785 20.042 0.530 1.00 54.75 93 GLU A O 1
ATOM 782 N N . GLN A 1 94 ? 3.220 17.839 0.540 1.00 51.19 94 GLN A N 1
ATOM 783 C CA . GLN A 1 94 ? 2.067 17.487 1.374 1.00 51.19 94 GLN A CA 1
ATOM 784 C C . GLN A 1 94 ? 2.194 18.010 2.810 1.00 51.19 94 GLN A C 1
ATOM 786 O O . GLN A 1 94 ? 1.198 18.483 3.357 1.00 51.19 94 GLN A O 1
ATOM 791 N N . ALA A 1 95 ? 3.391 18.005 3.404 1.00 49.66 95 ALA A N 1
ATOM 792 C CA . ALA A 1 95 ? 3.633 18.582 4.727 1.00 49.66 95 ALA A CA 1
ATOM 793 C C . ALA A 1 95 ? 3.466 20.115 4.742 1.00 49.66 95 ALA A C 1
ATOM 795 O O . ALA A 1 95 ? 2.968 20.669 5.722 1.00 49.66 95 ALA A O 1
ATOM 796 N N . LEU A 1 96 ? 3.818 20.808 3.651 1.00 49.94 96 LEU A N 1
ATOM 797 C CA . LEU A 1 96 ? 3.647 22.259 3.499 1.00 49.94 96 LEU A CA 1
ATOM 798 C C . LEU A 1 96 ? 2.181 22.658 3.224 1.00 49.94 96 LEU A C 1
ATOM 800 O O . LEU A 1 96 ? 1.705 23.671 3.745 1.00 49.94 96 LEU A O 1
ATOM 804 N N . LEU A 1 97 ? 1.439 21.835 2.472 1.00 52.44 97 LEU A N 1
ATOM 805 C CA . LEU A 1 97 ? -0.012 21.971 2.245 1.00 52.44 97 LEU A CA 1
ATOM 806 C C . LEU A 1 97 ? -0.853 21.741 3.516 1.00 52.44 97 LEU A C 1
ATOM 808 O O . LEU A 1 97 ? -2.023 22.121 3.563 1.00 52.44 97 LEU A O 1
ATOM 812 N N . MET A 1 98 ? -0.261 21.171 4.567 1.00 47.28 98 MET A N 1
ATOM 813 C CA . MET A 1 98 ? -0.916 20.810 5.830 1.00 47.28 98 MET A CA 1
ATOM 814 C C . MET A 1 98 ? -1.171 22.000 6.779 1.00 47.28 98 MET A C 1
ATOM 816 O O . MET A 1 98 ? -1.581 21.807 7.921 1.00 47.28 98 MET A O 1
ATOM 820 N N . THR A 1 99 ? -0.953 23.238 6.318 1.00 45.69 99 THR A N 1
ATOM 821 C CA . THR A 1 99 ? -1.256 24.481 7.059 1.00 45.69 99 THR A CA 1
ATOM 822 C C . THR A 1 99 ? -2.650 25.058 6.760 1.00 45.69 99 THR A C 1
ATOM 824 O O . THR A 1 99 ? -3.025 26.090 7.314 1.00 45.69 99 THR A O 1
ATOM 827 N N . GLY A 1 100 ? -3.453 24.387 5.924 1.00 45.22 100 GLY A N 1
ATOM 828 C CA . GLY A 1 100 ? -4.868 24.700 5.711 1.00 45.22 100 GLY A CA 1
ATOM 829 C C . GLY A 1 100 ? -5.776 23.837 6.591 1.00 45.22 100 GLY A C 1
ATOM 830 O O . GLY A 1 100 ? -5.776 22.617 6.463 1.00 45.22 100 GLY A O 1
ATOM 831 N N . ASN A 1 101 ? -6.585 24.469 7.443 1.00 54.19 101 ASN A N 1
ATOM 832 C CA . ASN A 1 101 ? -7.493 23.858 8.430 1.00 54.19 101 ASN A CA 1
ATOM 833 C C . ASN A 1 101 ? -8.575 22.879 7.896 1.00 54.19 101 ASN A C 1
ATOM 835 O O . ASN A 1 101 ? -9.420 22.459 8.680 1.00 54.19 101 ASN A O 1
ATOM 839 N N . ASP A 1 102 ? -8.547 22.460 6.626 1.00 52.72 102 ASP A N 1
ATOM 840 C CA . ASP A 1 102 ? -9.612 21.658 5.997 1.00 52.72 102 ASP A CA 1
ATOM 841 C C . ASP A 1 102 ? -9.150 20.323 5.374 1.00 52.72 102 ASP A C 1
ATOM 843 O O . ASP A 1 102 ? -9.940 19.631 4.727 1.00 52.72 102 ASP A O 1
ATOM 847 N N . ILE A 1 103 ? -7.898 19.895 5.578 1.00 54.59 103 ILE A N 1
ATOM 848 C CA . ILE A 1 103 ? -7.436 18.573 5.118 1.00 54.59 103 ILE A CA 1
ATOM 849 C C . ILE A 1 103 ? -7.497 17.588 6.288 1.00 54.59 103 ILE A C 1
ATOM 851 O O . ILE A 1 103 ? -6.556 17.437 7.064 1.00 54.59 103 ILE A O 1
ATOM 855 N N . GLY A 1 104 ? -8.635 16.907 6.433 1.00 56.44 104 GLY A N 1
ATOM 856 C CA . GLY A 1 104 ? -8.786 15.835 7.415 1.00 56.44 104 GLY A CA 1
ATOM 857 C C . GLY A 1 104 ? -7.926 14.627 7.043 1.00 56.44 104 GLY A C 1
ATOM 858 O O . GLY A 1 104 ? -8.305 13.843 6.174 1.00 56.44 104 GLY A O 1
ATOM 859 N N . PHE A 1 105 ? -6.784 14.450 7.705 1.00 66.69 105 PHE A N 1
ATOM 860 C CA . PHE A 1 105 ? -5.958 13.251 7.571 1.00 66.69 105 PHE A CA 1
ATOM 861 C C . PHE A 1 105 ? -6.402 12.181 8.574 1.00 66.69 105 PHE A C 1
ATOM 863 O O . PHE A 1 105 ? -6.754 12.468 9.716 1.00 66.69 105 PHE A O 1
ATOM 870 N N . THR A 1 106 ? -6.399 10.918 8.148 1.00 69.19 106 THR A N 1
ATOM 871 C CA . THR A 1 106 ? -6.592 9.777 9.051 1.00 69.19 106 THR A CA 1
ATOM 872 C C . THR A 1 106 ? -5.232 9.145 9.312 1.00 69.19 106 THR A C 1
ATOM 874 O O . THR A 1 106 ? -4.618 8.604 8.393 1.00 69.19 106 THR A O 1
ATOM 877 N N . LYS A 1 107 ? -4.759 9.217 10.560 1.00 76.06 107 LYS A N 1
ATOM 878 C CA . LYS A 1 107 ? -3.518 8.560 10.981 1.00 76.06 107 LYS A CA 1
ATOM 879 C C . LYS A 1 107 ? -3.687 7.042 10.859 1.00 76.06 107 LYS A C 1
ATOM 881 O O . LYS A 1 107 ? -4.667 6.496 11.355 1.00 76.06 107 LYS A O 1
ATOM 886 N N . TRP A 1 108 ? -2.744 6.387 10.190 1.00 79.44 108 TRP A N 1
ATOM 887 C CA . TRP A 1 108 ? -2.610 4.931 10.195 1.00 79.44 108 TRP A CA 1
ATOM 888 C C . TRP A 1 108 ? -1.471 4.546 11.127 1.00 79.44 108 TRP A C 1
ATOM 890 O O . TRP A 1 108 ? -0.459 5.245 11.181 1.00 79.44 108 TRP A O 1
ATOM 900 N N . ASP A 1 109 ? -1.635 3.433 11.831 1.00 81.50 109 ASP A N 1
ATOM 901 C CA . ASP A 1 109 ? -0.496 2.759 12.437 1.00 81.50 109 ASP A CA 1
ATOM 902 C C . ASP A 1 109 ? 0.313 2.071 11.329 1.00 81.50 109 ASP A C 1
ATOM 904 O O . ASP A 1 109 ? -0.256 1.426 10.440 1.00 81.50 109 ASP A O 1
ATOM 908 N N . ASN A 1 110 ? 1.632 2.248 11.354 1.00 81.12 110 ASN A N 1
ATOM 909 C CA . ASN A 1 110 ? 2.521 1.648 10.370 1.00 81.12 110 ASN A CA 1
ATOM 910 C C . ASN A 1 110 ? 2.501 0.123 10.485 1.00 81.12 110 ASN A C 1
ATOM 912 O O . ASN A 1 110 ? 2.451 -0.549 9.456 1.00 81.12 110 ASN A O 1
ATOM 916 N N . GLU A 1 111 ? 2.446 -0.420 11.703 1.00 83.50 111 GLU A N 1
ATOM 917 C CA . GLU A 1 111 ? 2.415 -1.870 11.921 1.00 83.50 111 GLU A CA 1
ATOM 918 C C . GLU A 1 111 ? 1.130 -2.479 11.351 1.00 83.50 111 GLU A C 1
ATOM 920 O O . GLU A 1 111 ? 1.173 -3.450 10.595 1.00 83.50 111 GLU A O 1
ATOM 925 N N . LEU A 1 112 ? -0.011 -1.827 11.592 1.00 83.94 112 LEU A N 1
ATOM 926 C CA . LEU A 1 112 ? -1.295 -2.208 11.005 1.00 83.94 112 LEU A CA 1
ATOM 927 C C . LEU A 1 112 ? -1.269 -2.133 9.473 1.00 83.94 112 LEU A C 1
ATOM 929 O O . LEU A 1 112 ? -1.812 -3.006 8.790 1.00 83.94 112 LEU A O 1
ATOM 933 N N . LYS A 1 113 ? -0.646 -1.087 8.915 1.00 84.62 113 LYS A N 1
ATOM 934 C CA . LYS A 1 113 ? -0.542 -0.907 7.463 1.00 84.62 113 LYS A CA 1
ATOM 935 C C . LYS A 1 113 ? 0.279 -2.012 6.821 1.00 84.62 113 LYS A C 1
ATOM 937 O O . LYS A 1 113 ? -0.131 -2.564 5.801 1.00 84.62 113 LYS A O 1
ATOM 942 N N . GLU A 1 114 ? 1.414 -2.339 7.417 1.00 84.69 114 GLU A N 1
ATOM 943 C CA . GLU A 1 114 ? 2.283 -3.410 6.950 1.00 84.69 114 GLU A CA 1
ATOM 944 C C . GLU A 1 114 ? 1.625 -4.784 7.088 1.00 84.69 114 GLU A C 1
ATOM 946 O O . GLU A 1 114 ? 1.675 -5.576 6.145 1.00 84.69 114 GLU A O 1
ATOM 951 N N . ALA A 1 115 ? 0.948 -5.055 8.207 1.00 82.62 115 ALA A N 1
ATOM 952 C CA . ALA A 1 115 ? 0.202 -6.295 8.408 1.00 82.62 115 ALA A CA 1
ATOM 953 C C . ALA A 1 115 ? -0.893 -6.473 7.343 1.00 82.62 115 ALA A C 1
ATOM 955 O O . ALA A 1 115 ? -1.029 -7.549 6.756 1.00 82.62 115 ALA A O 1
ATOM 956 N N . LEU A 1 116 ? -1.620 -5.399 7.014 1.00 85.75 116 LEU A N 1
ATOM 957 C CA . LEU A 1 116 ? -2.641 -5.412 5.964 1.00 85.75 116 LEU A CA 1
ATOM 958 C C . LEU A 1 116 ? -2.052 -5.686 4.571 1.00 85.75 116 LEU A C 1
ATOM 960 O O . LEU A 1 116 ? -2.689 -6.363 3.767 1.00 85.75 116 LEU A O 1
ATOM 964 N N . LEU A 1 117 ? -0.851 -5.173 4.285 1.00 83.75 117 LEU A N 1
ATOM 965 C CA . LEU A 1 117 ? -0.152 -5.407 3.016 1.00 83.75 117 LEU A CA 1
ATOM 966 C C . LEU A 1 117 ? 0.364 -6.846 2.878 1.00 83.75 117 LEU A C 1
ATOM 968 O O . LEU A 1 117 ? 0.408 -7.365 1.765 1.00 83.75 117 LEU A O 1
ATOM 972 N N . ARG A 1 118 ? 0.754 -7.490 3.985 1.00 83.44 118 ARG A N 1
ATOM 973 C CA . ARG A 1 118 ? 1.201 -8.895 3.994 1.00 83.44 118 ARG A CA 1
ATOM 974 C C . ARG A 1 118 ? 0.035 -9.885 3.972 1.00 83.44 118 ARG A C 1
ATOM 976 O O . ARG A 1 118 ? 0.201 -11.011 3.507 1.00 83.44 118 ARG A O 1
ATOM 983 N N . ALA A 1 119 ? -1.128 -9.491 4.488 1.00 80.62 119 ALA A N 1
ATOM 984 C CA . ALA A 1 119 ? -2.287 -10.365 4.583 1.00 80.62 119 ALA A CA 1
ATOM 985 C C . ALA A 1 119 ? -2.825 -10.758 3.188 1.00 80.62 119 ALA A C 1
ATOM 987 O O . ALA A 1 119 ? -2.935 -9.906 2.303 1.00 80.62 119 ALA A O 1
ATOM 988 N N . PRO A 1 120 ? -3.237 -12.024 2.977 1.00 81.62 120 PRO A N 1
ATOM 989 C CA . PRO A 1 120 ? -3.817 -12.480 1.715 1.00 81.62 120 PRO A CA 1
ATOM 990 C C . PRO A 1 120 ? -5.274 -12.009 1.579 1.00 81.62 120 PRO A C 1
ATOM 992 O O . PRO A 1 120 ? -6.216 -12.801 1.646 1.00 81.62 120 PRO A O 1
ATOM 995 N N . ILE A 1 121 ? -5.470 -10.702 1.411 1.00 85.56 121 ILE A N 1
ATOM 996 C CA . ILE A 1 121 ? -6.786 -10.078 1.262 1.00 85.56 121 ILE A CA 1
ATOM 997 C C . ILE A 1 121 ? -7.070 -9.687 -0.186 1.00 85.56 121 ILE A C 1
ATOM 999 O O . ILE A 1 121 ? -6.202 -9.283 -0.957 1.00 85.56 121 ILE A O 1
ATOM 1003 N N . THR A 1 122 ? -8.339 -9.761 -0.563 1.00 87.81 122 THR A N 1
ATOM 1004 C CA . THR A 1 122 ? -8.815 -9.273 -1.859 1.00 87.81 122 THR A CA 1
ATOM 1005 C C . THR A 1 122 ? -9.010 -7.756 -1.835 1.00 87.81 122 THR A C 1
ATOM 1007 O O . THR A 1 122 ? -9.318 -7.162 -0.800 1.00 87.81 122 THR A O 1
ATOM 1010 N N . PHE A 1 123 ? -8.970 -7.114 -3.005 1.00 84.94 123 PHE A N 1
ATOM 1011 C CA . PHE A 1 123 ? -9.246 -5.675 -3.126 1.00 84.94 123 PHE A CA 1
ATOM 1012 C C . PHE A 1 123 ? -10.634 -5.271 -2.590 1.00 84.94 123 PHE A C 1
ATOM 1014 O O . PHE A 1 123 ? -10.828 -4.171 -2.072 1.00 84.94 123 PHE A O 1
ATOM 1021 N N . ARG A 1 124 ? -11.616 -6.178 -2.676 1.00 84.75 124 ARG A N 1
ATOM 1022 C CA . ARG A 1 124 ? -12.956 -5.967 -2.112 1.00 84.75 124 ARG A CA 1
ATOM 1023 C C . ARG A 1 124 ? -12.916 -5.900 -0.584 1.00 84.75 124 ARG A C 1
ATOM 1025 O O . ARG A 1 124 ? -13.551 -5.022 -0.008 1.00 84.75 124 ARG A O 1
ATOM 1032 N N . GLN A 1 125 ? -12.186 -6.814 0.052 1.00 88.00 125 GLN A N 1
ATOM 1033 C CA . GLN A 1 125 ? -11.993 -6.823 1.503 1.00 88.00 125 GLN A CA 1
ATOM 1034 C C . GLN A 1 125 ? -11.225 -5.574 1.946 1.00 88.00 125 GLN A C 1
ATOM 1036 O O . GLN A 1 125 ? -11.680 -4.902 2.864 1.00 88.00 125 GLN A O 1
ATOM 1041 N N . TYR A 1 126 ? -10.170 -5.183 1.222 1.00 90.44 126 TYR A N 1
ATOM 1042 C CA . TYR A 1 126 ? -9.430 -3.943 1.481 1.00 90.44 126 TYR A CA 1
ATOM 1043 C C . TYR A 1 126 ? -10.339 -2.704 1.498 1.00 90.44 126 TYR A C 1
ATOM 1045 O O . TYR A 1 126 ? -10.316 -1.942 2.458 1.00 90.44 126 TYR A O 1
ATOM 1053 N N . LYS A 1 127 ? -11.212 -2.532 0.494 1.00 90.50 127 LYS A N 1
ATOM 1054 C CA . LYS A 1 127 ? -12.172 -1.410 0.460 1.00 90.50 127 LYS A CA 1
ATOM 1055 C C . LYS A 1 127 ? -13.096 -1.373 1.676 1.00 90.50 127 LYS A C 1
ATOM 1057 O O . LYS A 1 127 ? -13.425 -0.302 2.174 1.00 90.50 127 LYS A O 1
ATOM 1062 N N . ILE A 1 128 ? -13.561 -2.538 2.120 1.00 90.81 128 ILE A N 1
ATOM 1063 C CA . ILE A 1 128 ? -14.455 -2.640 3.278 1.00 90.81 128 ILE A CA 1
ATOM 1064 C C . ILE A 1 128 ? -13.687 -2.353 4.568 1.00 90.81 128 ILE A C 1
ATOM 1066 O O . ILE A 1 128 ? -14.200 -1.641 5.428 1.00 90.81 128 ILE A O 1
ATOM 1070 N N . PHE A 1 129 ? -12.472 -2.883 4.687 1.00 92.75 129 PHE A N 1
ATOM 1071 C CA . PHE A 1 129 ? -11.580 -2.623 5.807 1.00 92.75 129 PHE A CA 1
ATOM 1072 C C . PHE A 1 129 ? -11.281 -1.127 5.934 1.00 92.75 129 PHE A C 1
ATOM 1074 O O . PHE A 1 129 ? -11.510 -0.554 6.994 1.00 92.75 129 PHE A O 1
ATOM 1081 N N . ASP A 1 130 ? -10.869 -0.479 4.843 1.00 90.19 130 ASP A N 1
ATOM 1082 C CA . ASP A 1 130 ? -10.564 0.953 4.816 1.00 90.19 130 ASP A CA 1
ATOM 1083 C C . ASP A 1 130 ? -11.799 1.812 5.142 1.00 90.19 130 ASP A C 1
ATOM 1085 O O . ASP A 1 130 ? -11.713 2.774 5.904 1.00 90.19 130 ASP A O 1
ATOM 1089 N N . ALA A 1 131 ? -12.990 1.417 4.677 1.00 91.62 131 ALA A N 1
ATOM 1090 C CA . ALA A 1 131 ? -14.233 2.091 5.054 1.00 91.62 131 ALA A CA 1
ATOM 1091 C C . ALA A 1 131 ? -14.519 1.998 6.564 1.00 91.62 131 ALA A C 1
ATOM 1093 O O . ALA A 1 131 ? -14.915 2.992 7.175 1.00 91.62 131 ALA A O 1
ATOM 1094 N N . ILE A 1 132 ? -14.304 0.829 7.178 1.00 91.44 132 ILE A N 1
ATOM 1095 C CA . ILE A 1 132 ? -14.462 0.650 8.628 1.00 91.44 132 ILE A CA 1
ATOM 1096 C C . ILE A 1 132 ? -13.400 1.465 9.371 1.00 91.44 132 ILE A C 1
ATOM 1098 O O . ILE A 1 132 ? -13.760 2.232 10.258 1.00 91.44 132 ILE A O 1
ATOM 1102 N N . HIS A 1 133 ? -12.135 1.390 8.952 1.00 91.38 133 HIS A N 1
ATOM 1103 C CA . HIS A 1 133 ? -11.028 2.173 9.501 1.00 91.38 133 HIS A CA 1
ATOM 1104 C C . HIS A 1 133 ? -11.322 3.680 9.476 1.00 91.38 133 HIS A C 1
ATOM 1106 O O . HIS A 1 133 ? -11.151 4.382 10.476 1.00 91.38 133 HIS A O 1
ATOM 1112 N N . ARG A 1 134 ? -11.837 4.194 8.352 1.00 88.56 134 ARG A N 1
ATOM 1113 C CA . ARG A 1 134 ? -12.220 5.604 8.205 1.00 88.56 134 ARG A CA 1
ATOM 1114 C C . ARG A 1 134 ? -13.347 6.010 9.151 1.00 88.56 134 ARG A C 1
ATOM 1116 O O . ARG A 1 134 ? -13.367 7.167 9.571 1.00 88.56 134 ARG A O 1
ATOM 1123 N N . MET A 1 135 ? -14.280 5.105 9.447 1.00 87.38 135 MET A N 1
ATOM 1124 C CA . MET A 1 135 ? -15.423 5.343 10.336 1.00 87.38 135 MET A CA 1
ATOM 1125 C C . MET A 1 135 ? -15.098 5.145 11.824 1.00 87.38 135 MET A C 1
ATOM 1127 O O . MET A 1 135 ? -15.790 5.724 12.656 1.00 87.38 135 MET A O 1
ATOM 1131 N N . THR A 1 136 ? -14.066 4.371 12.164 1.00 89.75 136 THR A N 1
ATOM 1132 C CA . THR A 1 136 ? -13.615 4.158 13.546 1.00 89.75 136 THR A CA 1
ATOM 1133 C C . THR A 1 136 ? -12.412 5.045 13.868 1.00 89.75 136 THR A C 1
ATOM 1135 O O . THR A 1 136 ? -12.575 6.144 14.403 1.00 89.75 136 THR A O 1
ATOM 1138 N N . ILE A 1 137 ? -11.212 4.624 13.469 1.00 85.12 137 ILE A N 1
ATOM 1139 C CA . ILE A 1 137 ? -9.934 5.277 13.778 1.00 85.12 137 ILE A CA 1
ATOM 1140 C C . ILE A 1 137 ? -9.879 6.674 13.156 1.00 85.12 137 ILE A C 1
ATOM 1142 O O . ILE A 1 137 ? -9.434 7.625 13.796 1.00 85.12 137 ILE A O 1
ATOM 1146 N N . GLY A 1 138 ? -10.441 6.846 11.956 1.00 81.31 138 GLY A N 1
ATOM 1147 C CA . GLY A 1 138 ? -10.589 8.160 11.317 1.00 81.31 138 GLY A CA 1
ATOM 1148 C C . GLY A 1 138 ? -11.489 9.155 12.062 1.00 81.31 138 GLY A C 1
ATOM 1149 O O . GLY A 1 138 ? -11.538 10.320 11.674 1.00 81.31 138 GLY A O 1
ATOM 1150 N N . TRP A 1 139 ? -12.195 8.721 13.109 1.00 81.06 139 TRP A N 1
ATOM 1151 C CA . TRP A 1 139 ? -12.962 9.562 14.037 1.00 81.06 139 TRP A CA 1
ATOM 1152 C C . TRP A 1 139 ? -12.445 9.474 15.483 1.00 81.06 139 TRP A C 1
ATOM 1154 O O . TRP A 1 139 ? -13.122 9.941 16.398 1.00 81.06 139 TRP A O 1
ATOM 1164 N N . GLY A 1 140 ? -11.272 8.868 15.701 1.00 82.94 140 GLY A N 1
ATOM 1165 C CA . GLY A 1 140 ? -10.673 8.693 17.025 1.00 82.94 140 GLY A CA 1
ATOM 1166 C C . GLY A 1 140 ? -11.402 7.684 17.919 1.00 82.94 140 GLY A C 1
ATOM 1167 O O . GLY A 1 140 ? -11.397 7.849 19.136 1.00 82.94 140 GLY A O 1
ATOM 1168 N N . LYS A 1 141 ? -12.069 6.675 17.339 1.00 87.00 141 LYS A N 1
ATOM 1169 C CA . LYS A 1 141 ? -12.772 5.609 18.074 1.00 87.00 141 LYS A CA 1
ATOM 1170 C C . LYS A 1 141 ? -12.217 4.233 17.713 1.00 87.00 141 LYS A C 1
ATOM 1172 O O . LYS A 1 141 ? -12.002 3.958 16.536 1.00 87.00 141 LYS A O 1
ATOM 1177 N N . ASP A 1 142 ? -12.143 3.331 18.685 1.00 86.88 142 ASP A N 1
ATOM 1178 C CA . ASP A 1 142 ? -11.701 1.949 18.432 1.00 86.88 142 ASP A CA 1
ATOM 1179 C C . ASP A 1 142 ? -12.816 1.101 17.791 1.00 86.88 142 ASP A C 1
ATOM 1181 O O . ASP A 1 142 ? -12.591 0.335 16.854 1.00 86.88 142 ASP A O 1
ATOM 1185 N N . PHE A 1 143 ? -14.059 1.301 18.247 1.00 90.44 143 PHE A N 1
ATOM 1186 C CA . PHE A 1 143 ? -15.251 0.596 17.772 1.00 90.44 143 PHE A CA 1
ATOM 1187 C C . PHE A 1 143 ? -16.395 1.572 17.491 1.00 90.44 143 PHE A C 1
ATOM 1189 O O . PHE A 1 143 ? -16.678 2.462 18.298 1.00 90.44 143 PHE A O 1
ATOM 1196 N N . ASP A 1 144 ? -17.139 1.348 16.406 1.00 90.81 144 ASP A N 1
ATOM 1197 C CA . ASP A 1 144 ? -18.367 2.097 16.119 1.00 90.81 144 ASP A CA 1
ATOM 1198 C C . ASP A 1 144 ? -19.502 1.179 15.631 1.00 90.81 144 ASP A C 1
ATOM 1200 O O . ASP A 1 144 ? -19.298 0.054 15.160 1.00 90.81 144 ASP A O 1
ATOM 1204 N N . ARG A 1 145 ? -20.746 1.639 15.779 1.00 90.44 145 ARG A N 1
ATOM 1205 C CA . ARG A 1 145 ? -21.933 0.933 15.291 1.00 90.44 145 ARG A CA 1
ATOM 1206 C C . ARG A 1 145 ? -22.109 1.231 13.805 1.00 90.44 145 ARG A C 1
ATOM 1208 O O . ARG A 1 145 ? -22.813 2.162 13.422 1.00 90.44 145 ARG A O 1
ATOM 1215 N N . ILE A 1 146 ? -21.489 0.401 12.973 1.00 90.06 146 ILE A N 1
ATOM 1216 C CA . ILE A 1 146 ? -21.500 0.560 11.517 1.00 90.06 146 ILE A CA 1
ATOM 1217 C C . ILE A 1 146 ? -22.395 -0.501 10.877 1.00 90.06 146 ILE A C 1
ATOM 1219 O O . ILE A 1 146 ? -22.149 -1.707 10.977 1.00 90.06 146 ILE A O 1
ATOM 1223 N N . THR A 1 147 ? -23.435 -0.050 10.181 1.00 88.56 147 THR A N 1
ATOM 1224 C CA . THR A 1 147 ? -24.343 -0.933 9.442 1.00 88.56 147 THR A CA 1
ATOM 1225 C C . THR A 1 147 ? -23.757 -1.338 8.089 1.00 88.56 147 THR A C 1
ATOM 1227 O O . THR A 1 147 ? -23.080 -0.555 7.422 1.00 88.56 147 THR A O 1
ATOM 1230 N N . ASP A 1 148 ? -24.094 -2.540 7.615 1.00 90.25 148 ASP A N 1
ATOM 1231 C CA . ASP A 1 148 ? -23.657 -3.013 6.291 1.00 90.25 148 ASP A CA 1
ATOM 1232 C C . ASP A 1 148 ? -24.157 -2.104 5.151 1.00 90.25 148 ASP A C 1
ATOM 1234 O O . ASP A 1 148 ? -23.528 -2.017 4.101 1.00 90.25 148 ASP A O 1
ATOM 1238 N N . MET A 1 149 ? -25.269 -1.387 5.363 1.00 87.75 149 MET A N 1
ATOM 1239 C CA . MET A 1 149 ? -25.780 -0.396 4.413 1.00 87.75 149 MET A CA 1
ATOM 1240 C C . MET A 1 149 ? -24.876 0.840 4.324 1.00 87.75 149 MET A C 1
ATOM 1242 O O . MET A 1 149 ? -24.661 1.344 3.226 1.00 87.75 149 MET A O 1
ATOM 1246 N N . GLN A 1 150 ? -24.329 1.323 5.444 1.00 86.88 150 GLN A N 1
ATOM 1247 C CA . GLN A 1 150 ? -23.386 2.449 5.438 1.00 86.88 150 GLN A CA 1
ATOM 1248 C C . GLN A 1 150 ? -22.105 2.084 4.683 1.00 86.88 150 GLN A C 1
ATOM 1250 O O . GLN A 1 150 ? -21.687 2.825 3.797 1.00 86.88 150 GLN A O 1
ATOM 1255 N N . ILE A 1 151 ? -21.551 0.899 4.945 1.00 88.81 151 ILE A N 1
ATOM 1256 C CA . ILE A 1 151 ? -20.359 0.392 4.247 1.00 88.81 151 ILE A CA 1
ATOM 1257 C C . ILE A 1 151 ? -20.639 0.207 2.753 1.00 88.81 151 ILE A C 1
ATOM 1259 O O . ILE A 1 151 ? -19.830 0.595 1.911 1.00 88.81 151 ILE A O 1
ATOM 1263 N N . SER A 1 152 ? -21.797 -0.362 2.412 1.00 86.75 152 SER A N 1
ATOM 1264 C CA . SER A 1 152 ? -22.224 -0.542 1.023 1.00 86.75 152 SER A CA 1
ATOM 1265 C C . SER A 1 152 ? -22.298 0.795 0.279 1.00 86.75 152 SER A C 1
ATOM 1267 O O . SER A 1 152 ? -21.746 0.916 -0.812 1.00 86.75 152 SER A O 1
ATOM 1269 N N . ARG A 1 153 ? -22.883 1.828 0.902 1.00 87.19 153 ARG A N 1
ATOM 1270 C CA . ARG A 1 153 ? -22.945 3.188 0.341 1.00 87.19 153 ARG A CA 1
ATOM 1271 C C . ARG A 1 153 ? -21.563 3.818 0.162 1.00 87.19 153 ARG A C 1
ATOM 1273 O O . ARG A 1 153 ? -21.340 4.465 -0.851 1.00 87.19 153 ARG A O 1
ATOM 1280 N N . MET A 1 154 ? -20.644 3.619 1.107 1.00 83.75 154 MET A N 1
ATOM 1281 C CA . MET A 1 154 ? -19.284 4.171 1.020 1.00 83.75 154 MET A CA 1
ATOM 1282 C C . MET A 1 154 ? -18.428 3.492 -0.051 1.00 83.75 154 MET A C 1
ATOM 1284 O O . MET A 1 154 ? -17.647 4.146 -0.731 1.00 83.75 154 MET A O 1
ATOM 1288 N N . THR A 1 155 ? -18.554 2.174 -0.193 1.00 83.00 155 THR A N 1
ATOM 1289 C CA . THR A 1 155 ? -17.660 1.372 -1.047 1.00 83.00 155 THR A CA 1
ATOM 1290 C C . THR A 1 155 ? -18.228 1.081 -2.436 1.00 83.00 155 THR A C 1
ATOM 1292 O O . THR A 1 155 ? -17.486 0.639 -3.317 1.00 83.00 155 THR A O 1
ATOM 1295 N N . GLY A 1 156 ? -19.538 1.271 -2.628 1.00 86.44 156 GLY A N 1
ATOM 1296 C CA . GLY A 1 156 ? -20.273 0.841 -3.821 1.00 86.44 156 GLY A CA 1
ATOM 1297 C C . GLY A 1 156 ? -20.445 -0.680 -3.927 1.00 86.44 156 GLY A C 1
ATOM 1298 O O . GLY A 1 156 ? -20.869 -1.181 -4.966 1.00 86.44 156 GLY A O 1
ATOM 1299 N N . ILE A 1 157 ? -20.095 -1.439 -2.883 1.00 85.06 157 ILE A N 1
ATOM 1300 C CA . ILE A 1 157 ? -20.201 -2.902 -2.863 1.00 85.06 157 ILE A CA 1
ATOM 1301 C C . ILE A 1 157 ? -21.595 -3.293 -2.377 1.00 85.06 157 ILE A C 1
ATOM 1303 O O . ILE A 1 157 ? -22.094 -2.758 -1.390 1.00 85.06 157 ILE A O 1
ATOM 1307 N N . GLU A 1 158 ? -22.222 -4.265 -3.036 1.00 87.19 158 GLU A N 1
ATOM 1308 C CA . GLU A 1 158 ? -23.530 -4.781 -2.633 1.00 87.19 158 GLU A CA 1
ATOM 1309 C C . GLU A 1 158 ? -23.520 -5.338 -1.197 1.00 87.19 158 GLU A C 1
ATOM 1311 O O . GLU A 1 158 ? -22.597 -6.048 -0.787 1.00 87.19 158 GLU A O 1
ATOM 1316 N N . ARG A 1 159 ? -24.592 -5.071 -0.443 1.00 90.94 159 ARG A N 1
ATOM 1317 C CA . ARG A 1 159 ? -24.734 -5.443 0.973 1.00 90.94 159 ARG A CA 1
ATOM 1318 C C . ARG A 1 159 ? -24.451 -6.922 1.264 1.00 90.94 159 ARG A C 1
ATOM 1320 O O . ARG A 1 159 ? -23.822 -7.225 2.274 1.00 90.94 159 ARG A O 1
ATOM 1327 N N . VAL A 1 160 ? -24.881 -7.838 0.393 1.00 91.50 160 VAL A N 1
ATOM 1328 C CA . VAL A 1 160 ? -24.641 -9.285 0.559 1.00 91.50 160 VAL A CA 1
ATOM 1329 C C . VAL A 1 160 ? -23.142 -9.597 0.541 1.00 91.50 160 VAL A C 1
ATOM 1331 O O . VAL A 1 160 ? -22.649 -10.367 1.364 1.00 91.50 160 VAL A O 1
ATOM 1334 N N . ASN A 1 161 ? -22.400 -8.953 -0.359 1.00 87.75 161 ASN A N 1
ATOM 1335 C CA . ASN A 1 161 ? -20.956 -9.124 -0.483 1.00 87.75 1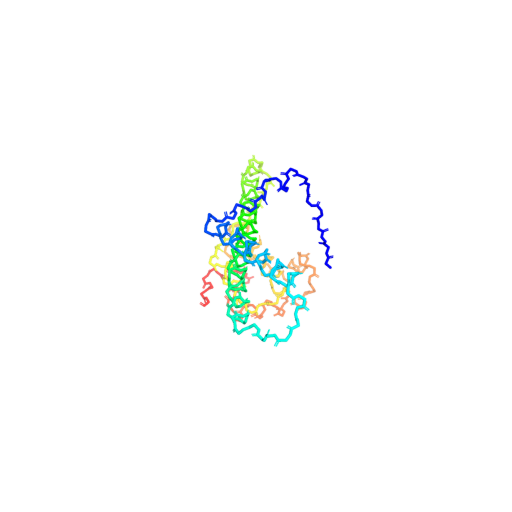61 ASN A CA 1
ATOM 1336 C C . ASN A 1 161 ? -20.196 -8.445 0.662 1.00 87.75 161 ASN A C 1
ATOM 1338 O O . ASN A 1 161 ? -19.185 -8.979 1.113 1.00 87.75 161 ASN A O 1
ATOM 1342 N N . VAL A 1 162 ? -20.701 -7.316 1.173 1.00 91.12 162 VAL A N 1
ATOM 1343 C CA . VAL A 1 162 ? -20.163 -6.672 2.383 1.00 91.12 162 VAL A CA 1
ATOM 1344 C C . VAL A 1 162 ? -20.259 -7.604 3.586 1.00 91.12 162 VAL A C 1
ATOM 1346 O O . VAL A 1 162 ? -19.283 -7.769 4.313 1.00 91.12 162 VAL A O 1
ATOM 13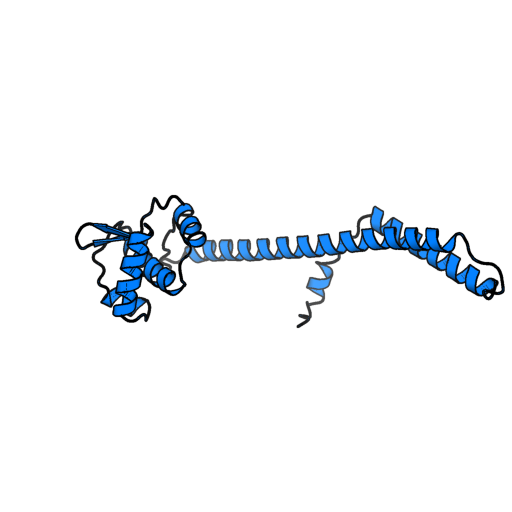49 N N . ASN A 1 163 ? -21.417 -8.234 3.783 1.00 92.69 163 ASN A N 1
ATOM 1350 C CA . ASN A 1 163 ? -21.637 -9.125 4.916 1.00 92.69 163 ASN A CA 1
ATOM 1351 C C . ASN A 1 163 ? -20.700 -10.346 4.870 1.00 92.69 163 ASN A C 1
ATOM 1353 O O . ASN A 1 163 ? -20.009 -10.619 5.850 1.00 92.69 163 ASN A O 1
ATOM 1357 N N . LYS A 1 164 ? -20.586 -10.998 3.702 1.00 92.19 164 LYS A N 1
ATOM 1358 C CA . LYS A 1 164 ? -19.649 -12.115 3.484 1.00 92.19 164 LYS A CA 1
ATOM 1359 C C . LYS A 1 164 ? -18.200 -11.721 3.781 1.00 92.19 164 LYS A C 1
ATOM 1361 O O . LYS A 1 164 ? -17.540 -12.374 4.584 1.00 92.19 164 LYS A O 1
ATOM 1366 N N . ALA A 1 165 ? -17.736 -10.617 3.196 1.00 91.69 165 ALA A N 1
ATOM 1367 C CA . ALA A 1 165 ? -16.370 -10.141 3.389 1.00 91.69 165 ALA A CA 1
ATOM 1368 C C . ALA A 1 165 ? -16.091 -9.744 4.849 1.00 91.69 165 ALA A C 1
ATOM 1370 O O . ALA A 1 165 ? -15.014 -10.036 5.358 1.00 91.69 165 ALA A O 1
ATOM 1371 N N . LYS A 1 166 ? -17.057 -9.139 5.559 1.00 91.88 166 LYS A N 1
ATOM 1372 C CA . LYS A 1 166 ? -16.938 -8.869 7.005 1.00 91.88 166 LYS A CA 1
ATOM 1373 C C . LYS A 1 166 ? -16.720 -10.149 7.798 1.00 91.88 166 LYS A C 1
ATOM 1375 O O . LYS A 1 166 ? -15.801 -10.201 8.607 1.00 91.88 166 LYS A O 1
ATOM 1380 N N . SER A 1 167 ? -17.528 -11.178 7.559 1.00 91.31 167 SER A N 1
ATOM 1381 C CA . SER A 1 167 ? -17.377 -12.459 8.253 1.00 91.31 167 SER A CA 1
ATOM 1382 C C . SER A 1 167 ? -16.023 -13.116 7.983 1.00 91.31 167 SER A C 1
ATOM 1384 O O . SER A 1 167 ? -15.437 -13.685 8.898 1.00 91.31 167 SER A O 1
ATOM 1386 N N . GLU A 1 168 ? -15.506 -13.029 6.758 1.00 91.38 168 GLU A N 1
ATOM 1387 C CA . GLU A 1 168 ? -14.166 -13.521 6.415 1.00 91.38 168 GLU A CA 1
ATOM 1388 C C . GLU A 1 168 ? -13.064 -12.730 7.125 1.00 91.38 168 GLU A C 1
ATOM 1390 O O . GLU A 1 168 ? -12.185 -13.325 7.737 1.00 91.38 168 GLU A O 1
ATOM 1395 N N . MET A 1 169 ? -13.133 -11.398 7.120 1.00 89.81 169 MET A N 1
ATOM 1396 C CA . MET A 1 169 ? -12.126 -10.551 7.770 1.00 89.81 169 MET A CA 1
ATOM 1397 C C . MET A 1 169 ? -12.119 -10.686 9.297 1.00 89.81 169 MET A C 1
ATOM 1399 O O . MET A 1 169 ? -11.060 -10.574 9.908 1.00 89.81 169 MET A O 1
ATOM 1403 N N . ILE A 1 170 ? -13.269 -10.973 9.916 1.00 91.12 170 ILE A N 1
ATOM 1404 C CA . ILE A 1 170 ? -13.335 -11.323 11.344 1.00 91.12 170 ILE A CA 1
ATOM 1405 C C . ILE A 1 170 ? -12.611 -12.653 11.598 1.00 91.12 170 ILE A C 1
ATOM 1407 O O . ILE A 1 170 ? -11.856 -12.763 12.558 1.00 91.12 170 ILE A O 1
ATOM 1411 N N . LYS A 1 171 ? -12.782 -13.655 10.723 1.00 88.81 171 LYS A N 1
ATOM 1412 C CA . LYS A 1 171 ? -12.058 -14.938 10.831 1.00 88.81 171 LYS A CA 1
ATOM 1413 C C . LYS A 1 171 ? -10.552 -14.781 10.630 1.00 88.81 171 LYS A C 1
ATOM 1415 O O . LYS A 1 171 ? -9.791 -15.504 11.258 1.00 88.81 171 LYS A O 1
ATOM 1420 N N . LEU A 1 172 ? -10.138 -13.848 9.773 1.00 85.62 172 LEU A N 1
ATOM 1421 C CA . LEU A 1 172 ? -8.732 -13.494 9.565 1.00 85.62 172 LEU A CA 1
ATOM 1422 C C . LEU A 1 172 ? -8.141 -12.667 10.719 1.00 85.62 172 LEU A C 1
ATOM 1424 O O . LEU A 1 172 ? -6.961 -12.344 10.676 1.00 85.62 172 LEU A O 1
ATOM 1428 N N . GLY A 1 173 ? -8.939 -12.286 11.723 1.00 87.69 173 GLY A N 1
ATOM 1429 C CA . GLY A 1 173 ? -8.477 -11.472 12.847 1.00 87.69 173 GLY A CA 1
ATOM 1430 C C . GLY A 1 173 ? -8.206 -10.006 12.497 1.00 87.69 173 GLY A C 1
ATOM 1431 O O . GLY A 1 173 ? -7.633 -9.294 13.310 1.00 87.69 173 GLY A O 1
ATOM 1432 N N . LEU A 1 174 ? -8.626 -9.531 11.319 1.00 88.31 174 LEU A N 1
ATOM 1433 C CA . LEU A 1 174 ? -8.437 -8.139 10.885 1.00 88.31 174 LEU A CA 1
ATOM 1434 C C . LEU A 1 174 ? -9.492 -7.194 11.474 1.00 88.31 174 LEU A C 1
ATOM 1436 O O . LEU A 1 174 ? -9.245 -6.004 11.658 1.00 88.31 174 LEU A O 1
ATOM 1440 N N . LEU A 1 175 ? -10.689 -7.714 11.747 1.00 91.25 175 LEU A N 1
ATOM 1441 C CA . LEU A 1 175 ? -11.801 -6.963 12.325 1.00 91.25 175 LEU A CA 1
ATOM 1442 C C . LEU A 1 175 ? -12.244 -7.609 13.633 1.00 91.25 175 LEU A C 1
ATOM 1444 O O . LEU A 1 175 ? -12.367 -8.830 13.720 1.00 91.25 175 LEU A O 1
ATOM 1448 N N . LEU A 1 176 ? -12.566 -6.775 14.618 1.00 92.12 176 LEU A N 1
ATOM 1449 C CA . LEU A 1 176 ? -13.071 -7.202 15.918 1.00 92.12 176 LEU A CA 1
ATOM 1450 C C . LEU A 1 176 ? -14.532 -6.782 16.082 1.00 92.12 176 LEU A C 1
ATOM 1452 O O . LEU A 1 176 ? -14.945 -5.695 15.672 1.00 92.12 176 LEU A O 1
ATOM 1456 N N . MET A 1 177 ? -15.320 -7.649 16.713 1.00 91.19 177 MET A N 1
ATOM 1457 C CA . MET A 1 177 ? -16.713 -7.382 17.062 1.00 91.19 177 MET A CA 1
ATOM 1458 C C . MET A 1 177 ? -16.840 -7.222 18.574 1.00 91.19 177 MET A C 1
ATOM 1460 O O . MET A 1 177 ? -16.483 -8.125 19.327 1.00 91.19 177 MET A O 1
ATOM 1464 N N . GLN A 1 178 ? -17.419 -6.105 19.011 1.00 89.44 178 GLN A N 1
ATOM 1465 C CA . GLN A 1 178 ? -17.762 -5.863 20.410 1.00 89.44 178 GLN A CA 1
ATOM 1466 C C . GLN A 1 178 ? -19.277 -5.664 20.524 1.00 89.44 178 GLN A C 1
ATOM 1468 O O . GLN A 1 178 ? -19.818 -4.574 20.307 1.00 89.44 178 GLN A O 1
ATOM 1473 N N . GLY A 1 179 ? -19.995 -6.753 20.809 1.00 89.38 179 GLY A N 1
ATOM 1474 C CA . GLY A 1 179 ? -21.459 -6.766 20.806 1.00 89.38 179 GLY A CA 1
ATOM 1475 C C . GLY A 1 179 ? -22.026 -6.402 19.428 1.00 89.38 179 GLY A C 1
ATOM 1476 O O . GLY A 1 179 ? -21.907 -7.175 18.484 1.00 89.38 179 GLY A O 1
ATOM 1477 N N . SER A 1 180 ? -22.642 -5.217 19.309 1.00 87.44 180 SER A N 1
ATOM 1478 C CA . SER A 1 180 ? -23.194 -4.698 18.039 1.00 87.44 180 SER A CA 1
ATOM 1479 C C . SER A 1 180 ? -22.299 -3.671 17.329 1.00 87.44 180 SER A C 1
ATOM 1481 O O . SER A 1 180 ? -22.723 -3.073 16.336 1.00 87.44 180 SER A O 1
ATOM 1483 N N . LYS A 1 181 ? -21.086 -3.441 17.840 1.00 91.19 181 LYS A N 1
ATOM 1484 C CA . LYS A 1 181 ? -20.096 -2.525 17.265 1.00 91.19 181 LYS A CA 1
ATOM 1485 C C . LYS A 1 181 ? -18.985 -3.307 16.573 1.00 91.19 181 LYS A C 1
ATOM 1487 O O . LYS A 1 181 ? -18.679 -4.431 16.971 1.00 91.19 181 LYS A O 1
ATOM 1492 N N . ILE A 1 182 ? -18.384 -2.692 15.562 1.00 92.44 182 ILE A N 1
ATOM 1493 C CA . ILE A 1 182 ? -17.254 -3.243 14.816 1.00 92.44 182 ILE A CA 1
ATOM 1494 C C . ILE A 1 182 ? -16.068 -2.285 14.882 1.00 92.44 182 ILE A C 1
ATOM 1496 O O . ILE A 1 182 ? -16.254 -1.067 14.878 1.00 92.44 182 ILE A O 1
ATOM 1500 N N . GLY A 1 183 ? -14.871 -2.852 14.966 1.00 91.31 183 GLY A N 1
ATOM 1501 C CA . GLY A 1 183 ? -13.603 -2.139 15.030 1.00 91.31 183 GLY A CA 1
ATOM 1502 C C . GLY A 1 183 ? -12.546 -2.821 14.173 1.00 91.31 183 GLY A C 1
ATOM 1503 O O . GLY A 1 183 ? -12.697 -3.982 13.778 1.00 91.31 183 GLY A O 1
ATOM 1504 N N . VAL A 1 184 ? -11.486 -2.079 13.872 1.00 90.81 184 VAL A N 1
ATOM 1505 C CA . VAL A 1 184 ? -10.280 -2.628 13.250 1.00 90.81 184 VAL A CA 1
ATOM 1506 C C . VAL A 1 184 ? -9.429 -3.240 14.353 1.00 90.81 184 VAL A C 1
ATOM 1508 O O . VAL A 1 184 ? -9.249 -2.611 15.392 1.00 90.81 184 VAL A O 1
ATOM 1511 N N . ASN A 1 185 ? -8.930 -4.458 14.147 1.00 88.19 185 ASN A N 1
ATOM 1512 C CA . ASN A 1 185 ? -7.921 -4.995 15.049 1.00 88.19 185 ASN A CA 1
ATOM 1513 C C . ASN A 1 185 ? -6.629 -4.196 14.843 1.00 88.19 185 ASN A C 1
ATOM 1515 O O . ASN A 1 185 ? -6.144 -4.134 13.718 1.00 88.19 185 ASN A O 1
ATOM 1519 N N . GLN A 1 186 ? -6.109 -3.554 15.885 1.00 79.50 186 GLN A N 1
ATOM 1520 C CA . GLN A 1 186 ? -4.840 -2.822 15.808 1.00 79.50 186 GLN A CA 1
ATOM 1521 C C . GLN A 1 186 ? -3.648 -3.721 16.150 1.00 79.50 186 GLN A C 1
ATOM 1523 O O . GLN A 1 186 ? -2.567 -3.520 15.612 1.00 79.50 186 GLN A O 1
ATOM 1528 N N . ASP A 1 187 ? -3.876 -4.785 16.921 1.00 75.94 187 ASP A N 1
ATOM 1529 C CA . ASP A 1 187 ? -2.860 -5.756 17.329 1.00 75.94 187 ASP A CA 1
ATOM 1530 C C . ASP A 1 187 ? -2.730 -6.898 16.309 1.00 75.94 187 ASP A C 1
ATOM 1532 O O . ASP A 1 187 ? -2.612 -8.071 16.678 1.00 75.94 187 ASP A O 1
ATOM 1536 N N . VAL A 1 188 ? -2.822 -6.599 15.007 1.00 64.25 188 VAL A N 1
ATOM 1537 C CA . VAL A 1 188 ? -2.666 -7.623 13.960 1.00 64.25 188 VAL A CA 1
ATOM 1538 C C . VAL A 1 188 ? -1.195 -8.023 13.898 1.00 64.25 188 VAL A C 1
ATOM 1540 O O . VAL A 1 188 ? -0.424 -7.512 13.091 1.00 64.25 188 VAL A O 1
ATOM 1543 N N . GLN A 1 189 ? -0.803 -8.946 14.771 1.00 54.34 189 GLN A N 1
ATOM 1544 C CA . GLN A 1 189 ? 0.481 -9.621 14.683 1.00 54.34 189 GLN A CA 1
ATOM 1545 C C . GLN A 1 189 ? 0.384 -10.673 13.576 1.00 54.34 189 GLN A C 1
ATOM 1547 O O . GLN A 1 189 ? -0.383 -11.632 13.679 1.00 54.34 189 GLN A O 1
ATOM 1552 N N . SER A 1 190 ? 1.108 -10.427 12.483 1.00 43.19 190 SER A N 1
ATOM 1553 C CA . SER A 1 190 ? 1.327 -11.377 11.386 1.00 43.19 190 SER A CA 1
ATOM 1554 C C . SER A 1 190 ? 2.400 -12.395 11.738 1.00 43.19 190 SER A C 1
ATOM 1556 O O . SER A 1 190 ? 3.460 -11.928 12.213 1.00 43.19 190 SER A O 1
#

pLDDT: mean 73.13, std 15.83, range [25.05, 92.75]

Sequence (190 aa):
MRIVDISSAQKEKIRPEISYESHTRLIRAMAVAGYIYEHINKHSCEHEPMPWLPEIIDYLREDISCIFKEIDQWESHVMTNVTYAYFKSKDEEQALLMTGNDIGFTKWDNELKEALLRAPITFRQYKIFDAIHRMTIGWGKDFDRITDMQISRMTGIERVNVNKAKSEMIKLGLLLMQGSKIGVNQDVQS